Protein AF-A0A7V3LEE1-F1 (afdb_monomer_lite)

Sequence (220 aa):
MIRSTLVAMFIPTVPLMVAPIPSPTKQKTIRTGLIVPVLLRPTPVPLPLTNLRTAPSALFQEEALMKKAYTLIELLIVISIIALLSLVAFASLSRARLQARDTKRWGDLYQVRTAIETFKSDYGHYPPIEDSTPDGWPKLKAVLSGEDRTLNPRGIVYLRNLPYDPVNQNQFVYTYLYDSRIDKYEIHFYTEYPQPVEHILGPDYQTQRDFFFAQDVSVR

Foldseek 3Di:
DDDDDDDDDDDDDDDDDDDDDDDDDDDDDDDDDDDDDDDDDDDDDDDDDDDDDDDDDPDPPPVVVPPPDDDPVNVVVVVVVVVVVVVVVVVVVVQVVLVVLLVVVVVLVVLLQQLQVVVCVVVVFGQADQDPDQCQVVVSLCQQLLVDCVSNVVSDHSDNDRDARPVNDDQQGWGWDADPVVRWIWIWGWGPPPHTDIDIDIDPDPCVVVVVVVVVVVVD

Radius of gyration: 38.58 Å; chains: 1; bounding box: 116×46×85 Å

Secondary structure (DSSP, 8-state):
----------PPPPP---PPPPPP-------------------PPP----------------------PPPHHHHHHHHHHHHHHHHHHHHHHHHHHHHHHHHHHHHHHHHHHHHHHHHHHHHSS-------STTHHHHHHHHHTT--TTT-TT---S-SS----SS-STT---EEEEETTTTEEEEEEEE-SSS-EEEEE-TT--HHHHHHHHHHHTT-

Structure (mmCIF, N/CA/C/O backbone):
data_AF-A0A7V3LEE1-F1
#
_entry.id   AF-A0A7V3LEE1-F1
#
loop_
_atom_site.group_PDB
_atom_site.id
_atom_site.type_symbol
_atom_site.label_atom_id
_atom_site.label_alt_id
_atom_site.label_comp_id
_atom_site.label_asym_id
_atom_site.label_entity_id
_atom_site.label_seq_id
_atom_site.pdbx_PDB_ins_code
_atom_site.Cartn_x
_atom_site.Cartn_y
_atom_site.Cartn_z
_atom_site.occupancy
_atom_site.B_iso_or_equiv
_atom_site.auth_seq_id
_atom_site.auth_comp_id
_atom_site.auth_asym_id
_atom_site.auth_atom_id
_atom_site.pdbx_PDB_model_num
ATOM 1 N N . MET A 1 1 ? 25.112 -34.707 -46.292 1.00 46.53 1 MET A N 1
ATOM 2 C CA . MET A 1 1 ? 23.795 -34.553 -46.948 1.00 46.53 1 MET A CA 1
ATOM 3 C C . MET A 1 1 ? 22.731 -35.131 -46.029 1.00 46.53 1 MET A C 1
ATOM 5 O O . MET A 1 1 ? 22.585 -36.342 -45.985 1.00 46.53 1 MET A O 1
ATOM 9 N N . ILE A 1 2 ? 22.043 -34.294 -45.251 1.00 41.59 2 ILE A N 1
ATOM 10 C CA . ILE A 1 2 ? 20.919 -34.718 -44.402 1.00 41.59 2 ILE A CA 1
ATOM 11 C C . ILE A 1 2 ? 19.773 -33.749 -44.702 1.00 41.59 2 ILE A C 1
ATOM 13 O O . ILE A 1 2 ? 19.898 -32.550 -44.469 1.00 41.59 2 ILE A O 1
ATOM 17 N N . ARG A 1 3 ? 18.703 -34.263 -45.319 1.00 45.94 3 ARG A N 1
ATOM 18 C CA . ARG A 1 3 ? 17.452 -33.537 -45.570 1.00 45.94 3 ARG A CA 1
ATOM 19 C C . ARG A 1 3 ? 16.655 -33.506 -44.263 1.00 45.94 3 ARG A C 1
ATOM 21 O O . ARG A 1 3 ? 16.364 -34.570 -43.728 1.00 45.94 3 ARG A O 1
ATOM 28 N N . SER A 1 4 ? 16.315 -32.314 -43.773 1.00 49.62 4 SER A N 1
ATOM 29 C CA . SER A 1 4 ? 15.417 -32.125 -42.628 1.00 49.62 4 SER A CA 1
ATOM 30 C C . SER A 1 4 ? 14.047 -31.668 -43.125 1.00 49.62 4 SER A C 1
A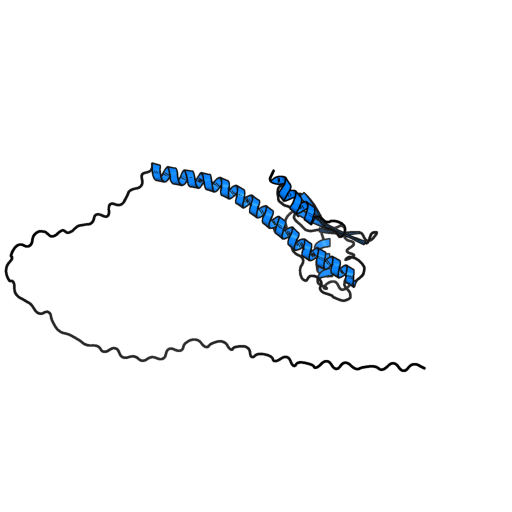TOM 32 O O . SER A 1 4 ? 13.926 -30.678 -43.846 1.00 49.62 4 SER A O 1
ATOM 34 N N . THR A 1 5 ? 13.041 -32.464 -42.789 1.00 51.53 5 THR A N 1
ATOM 35 C CA . THR A 1 5 ? 11.649 -32.374 -43.226 1.00 51.53 5 THR A CA 1
ATOM 36 C C . THR A 1 5 ? 10.899 -31.369 -42.350 1.00 51.53 5 THR A C 1
ATOM 38 O O . THR A 1 5 ? 10.747 -31.585 -41.152 1.00 51.53 5 THR A O 1
ATOM 41 N N . LEU A 1 6 ? 10.423 -30.272 -42.944 1.00 48.16 6 LEU A N 1
ATOM 42 C CA . LEU A 1 6 ? 9.592 -29.257 -42.290 1.00 48.16 6 LEU A CA 1
ATOM 43 C C . LEU A 1 6 ? 8.124 -29.715 -42.305 1.00 48.16 6 LEU A C 1
ATOM 45 O O . LEU A 1 6 ? 7.502 -29.782 -43.363 1.00 48.16 6 LEU A O 1
ATOM 49 N N . VAL A 1 7 ? 7.574 -30.045 -41.134 1.00 46.41 7 VAL A N 1
ATOM 50 C CA . VAL A 1 7 ? 6.142 -30.318 -40.941 1.00 46.41 7 VAL A CA 1
ATOM 51 C C . VAL A 1 7 ? 5.451 -28.994 -40.615 1.00 46.41 7 VAL A C 1
ATOM 53 O O . VAL A 1 7 ? 5.651 -28.427 -39.544 1.00 46.41 7 VAL A O 1
ATOM 56 N N . ALA A 1 8 ? 4.663 -28.479 -41.559 1.00 51.50 8 ALA A N 1
ATOM 57 C CA . ALA A 1 8 ? 3.840 -27.289 -41.371 1.00 51.50 8 ALA A CA 1
ATOM 58 C C . ALA A 1 8 ? 2.609 -27.637 -40.517 1.00 51.50 8 ALA A C 1
ATOM 60 O O . ALA A 1 8 ? 1.725 -28.375 -40.951 1.00 51.50 8 ALA A O 1
ATOM 61 N N . MET A 1 9 ? 2.564 -27.121 -39.288 1.00 48.62 9 MET A N 1
ATOM 62 C CA . MET A 1 9 ? 1.455 -27.310 -38.354 1.00 48.62 9 MET A CA 1
ATOM 63 C C . MET A 1 9 ? 0.379 -26.248 -38.623 1.00 48.62 9 MET A C 1
ATOM 65 O O . MET A 1 9 ? 0.542 -25.072 -38.311 1.00 48.62 9 MET A O 1
ATOM 69 N N . PHE A 1 10 ? -0.704 -26.676 -39.268 1.00 49.41 10 PHE A N 1
ATOM 70 C CA . PHE A 1 10 ? -1.878 -25.875 -39.611 1.00 49.41 10 PHE A CA 1
ATOM 71 C C . PHE A 1 10 ? -2.750 -25.701 -38.354 1.00 49.41 10 PHE A C 1
ATOM 73 O O . PHE A 1 10 ? -3.310 -26.676 -37.855 1.00 49.41 10 PHE A O 1
ATOM 80 N N . ILE A 1 11 ? -2.854 -24.483 -37.814 1.00 53.38 11 ILE A N 1
ATOM 81 C CA . ILE A 1 11 ? -3.748 -24.168 -36.686 1.00 53.38 11 ILE A CA 1
ATOM 82 C C . ILE A 1 11 ? -5.058 -23.610 -37.268 1.00 53.38 11 ILE A C 1
ATOM 84 O O . ILE A 1 11 ? -5.006 -22.602 -37.975 1.00 53.38 11 ILE A O 1
ATOM 88 N N . PRO A 1 12 ? -6.232 -24.219 -37.017 1.00 48.50 12 PRO A N 1
ATOM 89 C CA . PRO A 1 12 ? -7.493 -23.705 -37.539 1.00 48.50 12 PRO A CA 1
ATOM 90 C C . PRO A 1 12 ? -7.938 -22.445 -36.781 1.00 48.50 12 PRO A C 1
ATOM 92 O O . PRO A 1 12 ? -8.027 -22.428 -35.554 1.00 48.50 12 PRO A O 1
ATOM 95 N N . THR A 1 13 ? -8.246 -21.385 -37.528 1.00 61.56 13 THR A N 1
ATOM 96 C CA . THR A 1 13 ? -8.846 -20.142 -37.028 1.00 61.56 13 THR A CA 1
ATOM 97 C C . THR A 1 13 ? -10.318 -20.372 -36.684 1.00 61.56 13 THR A C 1
ATOM 99 O O . THR A 1 13 ? -11.123 -20.676 -37.563 1.00 61.56 13 THR A O 1
ATOM 102 N N . VAL A 1 14 ? -10.688 -20.206 -35.414 1.00 61.81 14 VAL A N 1
ATOM 103 C CA . VAL A 1 14 ? -12.093 -20.195 -34.979 1.00 61.81 14 VAL A CA 1
ATOM 104 C C . VAL A 1 14 ? -12.651 -18.775 -35.160 1.00 61.81 14 VAL A C 1
ATOM 106 O O . VAL A 1 14 ? -12.060 -17.835 -34.625 1.00 61.81 14 VAL A O 1
ATOM 109 N N . PRO A 1 15 ? -13.760 -18.567 -35.895 1.00 58.88 15 PRO A N 1
ATOM 110 C CA . PRO A 1 15 ? -14.362 -17.245 -36.028 1.00 58.88 15 PRO A CA 1
ATOM 111 C C . PRO A 1 15 ? -15.075 -16.832 -34.730 1.00 58.88 15 PRO A C 1
ATOM 113 O O . PRO A 1 15 ? -15.868 -17.586 -34.166 1.00 58.88 15 PRO A O 1
ATOM 116 N N . LEU A 1 16 ? -14.805 -15.608 -34.268 1.00 57.47 16 LEU A N 1
ATOM 117 C CA . LEU A 1 16 ? -15.491 -14.970 -33.141 1.00 57.47 16 LEU A CA 1
ATOM 118 C C . LEU A 1 16 ? -16.951 -14.664 -33.515 1.00 57.47 16 LEU A C 1
ATOM 120 O O . LEU A 1 16 ? -17.243 -13.716 -34.241 1.00 57.47 16 LEU A O 1
ATOM 124 N N . MET A 1 17 ? -17.872 -15.478 -33.000 1.00 58.81 17 MET A N 1
ATOM 125 C CA . MET A 1 17 ? -19.316 -15.249 -33.046 1.00 58.81 17 MET A CA 1
ATOM 126 C C . MET A 1 17 ? -19.669 -14.095 -32.090 1.00 58.81 17 MET A C 1
ATOM 128 O O . MET A 1 17 ? -19.652 -14.258 -30.871 1.00 58.81 17 MET A O 1
ATOM 132 N N . VAL A 1 18 ? -19.971 -12.915 -32.631 1.00 60.00 18 VAL A N 1
ATOM 133 C CA . VAL A 1 18 ? -20.468 -11.768 -31.856 1.00 60.00 18 VAL A CA 1
ATOM 134 C C . VAL A 1 18 ? -21.927 -12.032 -31.479 1.00 60.00 18 VAL A C 1
ATOM 136 O O . VAL A 1 18 ? -22.797 -12.094 -32.347 1.00 60.00 18 VAL A O 1
ATOM 139 N N . ALA A 1 19 ? -22.205 -12.207 -30.186 1.00 59.72 19 ALA A N 1
ATOM 140 C CA . ALA A 1 19 ? -23.573 -12.303 -29.686 1.00 59.72 19 ALA A CA 1
ATOM 141 C C . ALA A 1 19 ? -24.287 -10.936 -29.805 1.00 59.72 19 ALA A C 1
ATOM 143 O O . ALA A 1 19 ? -23.679 -9.905 -29.505 1.00 59.72 19 ALA A O 1
ATOM 144 N N . PRO A 1 20 ? -25.565 -10.890 -30.226 1.00 60.59 20 PRO A N 1
ATOM 145 C CA . PRO A 1 20 ? -26.303 -9.640 -30.353 1.00 60.59 20 PRO A CA 1
ATOM 146 C C . PRO A 1 20 ? -26.618 -9.025 -28.980 1.00 60.59 20 PRO A C 1
ATOM 148 O O . PRO A 1 20 ? -27.096 -9.692 -28.064 1.00 60.59 20 PRO A O 1
ATOM 151 N N . ILE A 1 21 ? -26.359 -7.722 -28.868 1.00 59.00 21 ILE A N 1
ATOM 152 C CA . ILE A 1 21 ? -26.652 -6.879 -27.703 1.00 59.00 21 ILE A CA 1
ATOM 153 C C . ILE A 1 21 ? -28.179 -6.826 -27.488 1.00 59.00 21 ILE A C 1
ATOM 155 O O . ILE A 1 21 ? -28.901 -6.494 -28.433 1.00 59.00 21 ILE A O 1
ATOM 159 N N . PRO A 1 22 ? -28.709 -7.106 -26.282 1.00 56.34 22 PRO A N 1
ATOM 160 C CA . PRO A 1 22 ? -30.136 -6.970 -26.019 1.00 56.34 22 PRO A CA 1
ATOM 161 C C . PRO A 1 22 ? -30.556 -5.491 -26.016 1.00 56.34 22 PRO A C 1
ATOM 163 O O . PRO A 1 22 ? -29.996 -4.658 -25.304 1.00 56.34 22 PRO A O 1
ATOM 166 N N . SER A 1 23 ? -31.563 -5.176 -26.831 1.00 57.66 23 SER A N 1
ATOM 167 C CA . SER A 1 23 ? -32.179 -3.852 -26.962 1.00 57.66 23 SER A CA 1
ATOM 168 C C . SER A 1 23 ? -32.891 -3.398 -25.678 1.00 57.66 23 SER A C 1
ATOM 170 O O . SER A 1 23 ? -33.453 -4.244 -24.977 1.00 57.66 23 SER A O 1
ATOM 172 N N . PRO A 1 24 ? -32.992 -2.084 -25.402 1.00 49.56 24 PRO A N 1
ATOM 173 C CA . PRO A 1 24 ? -33.718 -1.578 -24.242 1.00 49.56 24 PRO A CA 1
ATOM 174 C C . PRO A 1 24 ? -35.224 -1.881 -24.323 1.00 49.56 24 PRO A C 1
ATOM 176 O O . PRO A 1 24 ? -35.923 -1.484 -25.258 1.00 49.56 24 PRO A O 1
ATOM 179 N N . THR A 1 25 ? -35.719 -2.571 -23.296 1.00 46.91 25 THR A N 1
ATOM 180 C CA . THR A 1 25 ? -37.125 -2.893 -23.036 1.00 46.91 25 THR A CA 1
ATOM 181 C C . THR A 1 25 ? -37.977 -1.621 -22.994 1.00 46.91 25 THR A C 1
ATOM 183 O O . THR A 1 25 ? -37.825 -0.784 -22.103 1.00 46.91 25 THR A O 1
ATOM 186 N N . LYS A 1 26 ? -38.898 -1.467 -23.955 1.00 42.91 26 LYS A N 1
ATOM 187 C CA . LYS A 1 26 ? -39.871 -0.365 -23.969 1.00 42.91 26 LYS A CA 1
ATOM 188 C C . LYS A 1 26 ? -40.820 -0.476 -22.775 1.00 42.91 26 LYS A C 1
ATOM 190 O O . LYS A 1 26 ? -41.428 -1.517 -22.538 1.00 42.91 26 LYS A O 1
ATOM 195 N N . GLN A 1 27 ? -40.952 0.629 -22.047 1.00 40.44 27 GLN A N 1
ATOM 196 C CA . GLN A 1 27 ? -41.874 0.772 -20.931 1.00 40.44 27 GLN A CA 1
ATOM 197 C C . GLN A 1 27 ? -43.346 0.670 -21.370 1.00 40.44 27 GLN A C 1
ATOM 199 O O . GLN A 1 27 ? -43.754 1.046 -22.469 1.00 40.44 27 GLN A O 1
ATOM 204 N N . LYS A 1 28 ? -44.114 0.126 -20.429 1.00 46.41 28 LYS A N 1
ATOM 205 C CA . LYS A 1 28 ? -45.538 -0.212 -20.389 1.00 46.41 28 LYS A CA 1
ATOM 206 C C . LYS A 1 28 ? -46.462 0.877 -20.956 1.00 46.41 28 LYS A C 1
ATOM 208 O O . LYS A 1 28 ? -46.653 1.917 -20.338 1.00 46.41 28 LYS A O 1
ATOM 213 N N . THR A 1 29 ? -47.121 0.586 -22.080 1.00 41.66 29 THR A N 1
ATOM 214 C CA . THR A 1 29 ? -48.316 1.323 -22.525 1.00 41.66 29 THR A CA 1
ATOM 215 C C . THR A 1 29 ? -49.557 0.588 -22.028 1.00 41.66 29 THR A C 1
ATOM 217 O O . THR A 1 29 ? -49.823 -0.548 -22.415 1.00 41.66 29 THR A O 1
ATOM 220 N N . ILE A 1 30 ? -50.285 1.234 -21.121 1.00 45.22 30 ILE A N 1
ATOM 221 C CA . ILE A 1 30 ? -51.531 0.760 -20.518 1.00 45.22 30 ILE A CA 1
ATOM 222 C C . ILE A 1 30 ? -52.620 0.749 -21.597 1.00 45.22 30 ILE A C 1
ATOM 224 O O . ILE A 1 30 ? -52.899 1.783 -22.201 1.00 45.22 30 ILE A O 1
ATOM 228 N N . ARG A 1 31 ? -53.245 -0.410 -21.835 1.00 47.38 31 ARG A N 1
ATOM 229 C CA . ARG A 1 31 ? -54.500 -0.504 -22.588 1.00 47.38 31 ARG A CA 1
ATOM 230 C C . ARG A 1 31 ? -55.655 -0.756 -21.626 1.00 47.38 31 ARG A C 1
ATOM 232 O O . ARG A 1 31 ? -55.736 -1.786 -20.968 1.00 47.38 31 ARG A O 1
ATOM 239 N N . THR A 1 32 ? -56.495 0.264 -21.564 1.00 43.28 32 THR A N 1
ATOM 240 C CA . THR A 1 32 ? -57.820 0.381 -20.966 1.00 43.28 32 THR A CA 1
ATOM 241 C C . THR A 1 32 ? -58.744 -0.787 -21.307 1.00 43.28 32 THR A C 1
ATOM 243 O O . THR A 1 32 ? -58.806 -1.202 -22.462 1.00 43.28 32 THR A O 1
ATOM 246 N N . GLY A 1 33 ? -59.539 -1.217 -20.322 1.00 48.22 33 GLY A N 1
ATOM 247 C CA . GLY A 1 33 ? -60.797 -1.923 -20.557 1.00 48.22 33 GLY A CA 1
ATOM 248 C C . GLY A 1 33 ? -61.087 -3.035 -19.555 1.00 48.22 33 GLY A C 1
ATOM 249 O O . GLY A 1 33 ? -60.811 -4.191 -19.850 1.00 48.22 33 GLY A O 1
ATOM 250 N N . LEU A 1 34 ? -61.718 -2.716 -18.417 1.00 47.62 34 LEU A N 1
ATOM 251 C CA . LEU A 1 34 ? -62.676 -3.655 -17.831 1.00 47.62 34 LEU A CA 1
ATOM 252 C C . LEU A 1 34 ? -63.764 -2.940 -17.021 1.00 47.62 34 LEU A C 1
ATOM 254 O O . LEU A 1 34 ? -63.517 -2.016 -16.253 1.00 47.62 34 LEU A O 1
ATOM 258 N N . ILE A 1 35 ? -64.974 -3.398 -17.299 1.00 47.62 35 ILE A N 1
ATOM 259 C CA . ILE A 1 35 ? -66.300 -2.919 -16.932 1.00 47.62 35 ILE A CA 1
ATOM 260 C C . ILE A 1 35 ? -66.541 -3.049 -15.420 1.00 47.62 35 ILE A C 1
ATOM 262 O O . ILE A 1 35 ? -66.331 -4.117 -14.852 1.00 47.62 35 ILE A O 1
ATOM 266 N N . VAL A 1 36 ? -67.045 -1.987 -14.786 1.00 42.94 36 VAL A N 1
ATOM 267 C CA . VAL A 1 36 ? -67.628 -2.035 -13.435 1.00 42.94 36 VAL A CA 1
ATOM 268 C C . VAL A 1 36 ? -69.147 -2.128 -13.584 1.00 42.94 36 VAL A C 1
ATOM 270 O O . VAL A 1 36 ? -69.736 -1.199 -14.143 1.00 42.94 36 VAL A O 1
ATOM 273 N N . PRO A 1 37 ? -69.824 -3.184 -13.099 1.00 50.91 37 PRO A N 1
ATOM 274 C CA . PRO A 1 37 ? -71.269 -3.147 -12.984 1.00 50.91 37 PRO A CA 1
ATOM 275 C C . PRO A 1 37 ? -71.659 -2.397 -11.706 1.00 50.91 37 PRO A C 1
ATOM 277 O O . PRO A 1 37 ? -71.457 -2.852 -10.582 1.00 50.91 37 PRO A O 1
ATOM 280 N N . VAL A 1 38 ? -72.232 -1.217 -11.918 1.00 65.19 38 VAL A N 1
ATOM 281 C CA . VAL A 1 38 ? -73.067 -0.492 -10.962 1.00 65.19 38 VAL A CA 1
ATOM 282 C C . VAL A 1 38 ? -74.334 -1.314 -10.704 1.00 65.19 38 VAL A C 1
ATOM 284 O O . VAL A 1 38 ? -75.063 -1.615 -11.646 1.00 65.19 38 VAL A O 1
ATOM 287 N N . LEU A 1 39 ? -74.640 -1.617 -9.439 1.00 47.22 39 LEU A N 1
ATOM 288 C CA . LEU A 1 39 ? -75.994 -1.982 -9.010 1.00 47.22 39 LEU A CA 1
ATOM 289 C C . LEU A 1 39 ? -76.409 -1.129 -7.807 1.00 47.22 39 LEU A C 1
ATOM 291 O O . LEU A 1 39 ? -75.769 -1.122 -6.757 1.00 47.22 39 LEU A O 1
ATOM 295 N N . LEU A 1 40 ? -77.484 -0.370 -8.014 1.00 49.69 40 LEU A N 1
ATOM 296 C CA . LEU A 1 40 ? -78.136 0.530 -7.069 1.00 49.69 40 LEU A CA 1
ATOM 297 C C . LEU A 1 40 ? -79.291 -0.186 -6.337 1.00 49.69 40 LEU A C 1
ATOM 299 O O . LEU A 1 40 ? -80.189 -0.668 -7.019 1.00 49.69 40 LEU A O 1
ATOM 303 N N . ARG A 1 41 ? -79.318 -0.029 -4.993 1.00 45.28 41 ARG A N 1
ATOM 304 C CA . ARG A 1 41 ? -80.486 0.130 -4.063 1.00 45.28 41 ARG A CA 1
ATOM 305 C C . ARG A 1 41 ? -81.442 -1.093 -3.916 1.00 45.28 41 ARG A C 1
ATOM 307 O O . ARG A 1 41 ? -81.442 -1.905 -4.828 1.00 45.28 41 ARG A O 1
ATOM 314 N N . PRO A 1 42 ? -82.269 -1.274 -2.840 1.00 48.12 42 PRO A N 1
ATOM 315 C CA . PRO A 1 42 ? -82.823 -0.289 -1.885 1.00 48.12 42 PRO A CA 1
ATOM 316 C C . PRO A 1 42 ? -82.934 -0.686 -0.371 1.00 48.12 42 PRO A C 1
ATOM 318 O O . PRO A 1 42 ? -82.770 -1.833 0.016 1.00 48.12 42 PRO A O 1
ATOM 321 N N . THR A 1 43 ? -83.229 0.349 0.439 1.00 57.47 43 THR A N 1
ATOM 322 C CA . THR A 1 43 ? -83.903 0.506 1.766 1.00 57.47 43 THR A CA 1
ATOM 323 C C . THR A 1 43 ? -83.781 -0.488 2.946 1.00 57.47 43 THR A C 1
ATOM 325 O O . THR A 1 43 ? -83.841 -1.699 2.765 1.00 57.47 43 THR A O 1
ATOM 328 N N . PRO A 1 44 ? -83.769 0.038 4.195 1.00 59.06 44 PRO A N 1
ATOM 329 C CA . PRO A 1 44 ? -83.778 -0.759 5.421 1.00 59.06 44 PRO A CA 1
ATOM 330 C C . PRO A 1 44 ? -85.155 -1.388 5.689 1.00 59.06 44 PRO A C 1
ATOM 332 O O . PRO A 1 44 ? -86.181 -0.714 5.605 1.00 59.06 44 PRO A O 1
ATOM 335 N N . VAL A 1 45 ? -85.171 -2.668 6.065 1.00 71.31 45 VAL A N 1
ATOM 336 C CA . VAL A 1 45 ? -86.360 -3.351 6.600 1.00 71.31 45 VAL A CA 1
ATOM 337 C C . VAL A 1 45 ? -86.441 -3.087 8.110 1.00 71.31 45 VAL A C 1
ATOM 339 O O . VAL A 1 45 ? -85.462 -3.361 8.807 1.00 71.31 45 VAL A O 1
ATOM 342 N N . PRO A 1 46 ? -87.569 -2.591 8.653 1.00 70.62 46 PRO A N 1
ATOM 343 C CA . PRO A 1 46 ? -87.789 -2.536 10.091 1.00 70.62 46 PRO A CA 1
ATOM 344 C C . PRO A 1 46 ? -88.392 -3.863 10.571 1.00 70.62 46 PRO A C 1
ATOM 346 O O . PRO A 1 46 ? -89.368 -4.350 10.001 1.00 70.62 46 PRO A O 1
ATOM 349 N N . LEU A 1 47 ? -87.832 -4.445 11.632 1.00 67.38 47 LEU A N 1
ATOM 350 C CA . LEU A 1 47 ? -88.412 -5.602 12.320 1.00 67.38 47 LEU A CA 1
ATOM 351 C C . LEU A 1 47 ? -88.659 -5.288 13.808 1.00 67.38 47 LEU A C 1
ATOM 353 O O . LEU A 1 47 ? -88.001 -4.407 14.364 1.00 67.38 47 LEU A O 1
ATOM 357 N N . PRO A 1 48 ? -89.674 -5.933 14.415 1.00 58.84 48 PRO A N 1
ATOM 358 C CA . PRO A 1 48 ? -90.481 -5.377 15.497 1.00 58.84 48 PRO A CA 1
ATOM 359 C C . PRO A 1 48 ? -89.815 -5.444 16.875 1.00 58.84 48 PRO A C 1
ATOM 361 O O . PRO A 1 48 ? -88.980 -6.299 17.161 1.00 58.84 48 PRO A O 1
ATOM 364 N N . LEU A 1 49 ? -90.262 -4.548 17.758 1.00 56.94 49 LEU A N 1
ATOM 365 C CA . LEU A 1 49 ? -89.949 -4.554 19.184 1.00 56.94 49 LEU A CA 1
ATOM 366 C C . LEU A 1 49 ? -90.649 -5.737 19.869 1.00 56.94 49 LEU A C 1
ATOM 368 O O . LEU A 1 49 ? -91.807 -5.637 20.270 1.00 56.94 49 LEU A O 1
ATOM 372 N N . THR A 1 50 ? -89.936 -6.848 20.042 1.00 55.06 50 THR A N 1
ATOM 373 C CA . THR A 1 50 ? -90.333 -7.924 20.962 1.00 55.06 50 THR A CA 1
ATOM 374 C C . THR A 1 50 ? -89.441 -7.912 22.198 1.00 55.06 50 THR A C 1
ATOM 376 O O . THR A 1 50 ? -88.325 -8.415 22.198 1.00 55.06 50 THR A O 1
ATOM 379 N N . ASN A 1 51 ? -89.970 -7.257 23.230 1.00 52.34 51 ASN A N 1
ATOM 380 C CA . ASN A 1 51 ? -89.754 -7.414 24.668 1.00 52.34 51 ASN A CA 1
ATOM 381 C C . ASN A 1 51 ? -88.515 -8.190 25.158 1.00 52.34 51 ASN A C 1
ATOM 383 O O . ASN A 1 51 ? -88.474 -9.418 25.182 1.00 52.34 51 ASN A O 1
ATOM 387 N N . LEU A 1 52 ? -87.583 -7.394 25.691 1.00 58.03 52 LEU A N 1
ATOM 388 C CA . LEU A 1 52 ? -86.836 -7.577 26.941 1.00 58.03 52 LEU A CA 1
ATOM 389 C C . LEU A 1 52 ? -87.100 -8.891 27.697 1.00 58.03 52 LEU A C 1
ATOM 391 O O . LEU A 1 52 ? -88.061 -9.018 28.456 1.00 58.03 52 LEU A O 1
ATOM 395 N N . ARG A 1 53 ? -86.138 -9.809 27.609 1.00 47.31 53 ARG A N 1
ATOM 396 C CA . ARG A 1 53 ? -85.898 -10.817 28.641 1.00 47.31 53 ARG A CA 1
ATOM 397 C C . ARG A 1 53 ? -84.394 -10.919 28.875 1.00 47.31 53 ARG A C 1
ATOM 399 O O . ARG A 1 53 ? -83.701 -11.635 28.169 1.00 47.31 53 ARG A O 1
ATOM 406 N N . THR A 1 54 ? -83.922 -10.093 29.810 1.00 60.81 54 THR A N 1
ATOM 407 C CA . THR A 1 54 ? -82.681 -10.224 30.599 1.00 60.81 54 THR A CA 1
ATOM 408 C C . THR A 1 54 ? -81.662 -11.249 30.084 1.00 60.81 54 THR A C 1
ATOM 410 O O . THR A 1 54 ? -81.734 -12.426 30.439 1.00 60.81 54 THR A O 1
ATOM 413 N N . ALA A 1 55 ? -80.671 -10.784 29.322 1.00 52.12 55 ALA A N 1
ATOM 414 C CA . ALA A 1 55 ? -79.386 -11.466 29.215 1.00 52.12 55 ALA A CA 1
ATOM 415 C C . ALA A 1 55 ? -78.391 -10.725 30.125 1.00 52.12 55 ALA A C 1
ATOM 417 O O . ALA A 1 55 ? -78.378 -9.490 30.117 1.00 52.12 55 ALA A O 1
ATOM 418 N N . PRO A 1 56 ? -77.622 -11.445 30.957 1.00 56.03 56 PRO A N 1
ATOM 419 C CA . PRO A 1 56 ? -76.710 -10.836 31.906 1.00 56.03 56 PRO A CA 1
ATOM 420 C C . PRO A 1 56 ? -75.665 -10.021 31.153 1.00 56.03 56 PRO A C 1
ATOM 422 O O . PRO A 1 56 ? -75.227 -10.404 30.071 1.00 56.03 56 PRO A O 1
ATOM 425 N N . SER A 1 57 ? -75.300 -8.901 31.764 1.00 57.41 57 SER A N 1
ATOM 426 C CA . SER A 1 57 ? -74.097 -8.101 31.556 1.00 57.41 57 SER A CA 1
ATOM 427 C C . SER A 1 57 ? -72.886 -8.944 31.136 1.00 57.41 57 SER A C 1
ATOM 429 O O . SER A 1 57 ? -72.050 -9.314 31.960 1.00 57.41 57 SER A O 1
ATOM 431 N N . ALA A 1 58 ? -72.788 -9.258 29.848 1.00 51.34 58 ALA A N 1
ATOM 432 C CA . ALA A 1 58 ? -71.638 -9.916 29.265 1.00 51.34 58 ALA A CA 1
ATOM 433 C C . ALA A 1 58 ? -70.647 -8.827 28.858 1.00 51.34 58 ALA A C 1
ATOM 435 O O . ALA A 1 58 ? -70.625 -8.358 27.726 1.00 51.34 58 ALA A O 1
ATOM 436 N N . LEU A 1 59 ? -69.903 -8.390 29.872 1.00 50.56 59 LEU A N 1
ATOM 437 C CA . LEU A 1 59 ? -68.456 -8.269 29.802 1.00 50.56 59 LEU A CA 1
ATOM 438 C C . LEU A 1 59 ? -67.942 -7.549 28.546 1.00 50.56 59 LEU A C 1
ATOM 440 O O . LEU A 1 59 ? -67.348 -8.159 27.660 1.00 50.56 59 LEU A O 1
ATOM 444 N N . PHE A 1 60 ? -68.028 -6.215 28.544 1.00 56.84 60 PHE A N 1
ATOM 445 C CA . PHE A 1 60 ? -66.875 -5.449 28.076 1.00 56.84 60 PHE A CA 1
ATOM 446 C C . PHE A 1 60 ? -65.712 -5.806 29.014 1.00 56.84 60 PHE A C 1
ATOM 448 O O . PHE A 1 60 ? -65.418 -5.096 29.973 1.00 56.84 60 PHE A O 1
ATOM 455 N N . GLN A 1 61 ? -65.088 -6.962 28.777 1.00 60.22 61 GLN A N 1
ATOM 456 C CA . GLN A 1 61 ? -63.689 -7.147 29.105 1.00 60.22 61 GLN A CA 1
ATOM 457 C C . GLN A 1 61 ? -62.962 -6.135 28.224 1.00 60.22 61 GLN A C 1
ATOM 459 O O . GLN A 1 61 ? -62.522 -6.434 27.117 1.00 60.22 61 GLN A O 1
ATOM 464 N N . GLU A 1 62 ? -62.843 -4.904 28.724 1.00 60.59 62 GLU A N 1
ATOM 465 C CA . GLU A 1 62 ? -61.557 -4.250 28.590 1.00 60.59 62 GLU A CA 1
ATOM 466 C C . GLU A 1 62 ? -60.561 -5.219 29.226 1.00 60.59 62 GLU A C 1
ATOM 468 O O . GLU A 1 62 ? -60.348 -5.230 30.437 1.00 60.59 62 GLU A O 1
ATOM 473 N N . GLU A 1 63 ? -60.012 -6.112 28.401 1.00 64.62 63 GLU A N 1
ATOM 474 C CA . GLU A 1 63 ? -58.718 -6.721 28.641 1.00 64.62 63 GLU A CA 1
ATOM 475 C C . GLU A 1 63 ? -57.761 -5.531 28.720 1.00 64.62 63 GLU A C 1
ATOM 477 O O . GLU A 1 63 ? -57.165 -5.112 27.725 1.00 64.62 63 GLU A O 1
ATOM 482 N N . ALA A 1 64 ? -57.711 -4.894 29.892 1.00 63.22 64 ALA A N 1
ATOM 483 C CA . ALA A 1 64 ? -56.728 -3.896 30.227 1.00 63.22 64 ALA A CA 1
ATOM 484 C C . ALA A 1 64 ? -55.404 -4.640 30.137 1.00 63.22 64 ALA A C 1
ATOM 486 O O . ALA A 1 64 ? -54.986 -5.317 31.074 1.00 63.22 64 ALA A O 1
ATOM 487 N N . LEU A 1 65 ? -54.810 -4.601 28.944 1.00 67.12 65 LEU A N 1
ATOM 488 C CA . LEU A 1 65 ? -53.503 -5.142 28.639 1.00 67.12 65 LEU A CA 1
ATOM 489 C C . LEU A 1 65 ? -52.577 -4.532 29.681 1.00 67.12 65 LEU A C 1
ATOM 491 O O . LEU A 1 65 ? -52.227 -3.355 29.583 1.00 67.12 65 LEU A O 1
ATOM 495 N N . MET A 1 66 ? -52.273 -5.309 30.722 1.00 66.19 66 MET A N 1
ATOM 496 C CA . MET A 1 66 ? -51.432 -4.908 31.838 1.00 66.19 66 MET A CA 1
ATOM 497 C C . MET A 1 66 ? -50.072 -4.563 31.244 1.00 66.19 66 MET A C 1
ATOM 499 O O . MET A 1 66 ? -49.233 -5.434 31.010 1.00 66.19 66 MET A O 1
ATOM 503 N N . LYS A 1 67 ? -49.877 -3.286 30.903 1.00 69.50 67 LYS A N 1
ATOM 504 C CA . LYS A 1 67 ? -48.623 -2.792 30.354 1.00 69.50 67 LYS A CA 1
ATOM 505 C C . LYS A 1 67 ? -47.599 -2.936 31.463 1.00 69.50 67 LYS A C 1
ATOM 507 O O . LYS A 1 67 ? -47.621 -2.197 32.442 1.00 69.50 67 LYS A O 1
ATOM 512 N N . LYS A 1 68 ? -46.731 -3.933 31.312 1.00 76.06 68 LYS A N 1
ATOM 513 C CA . LYS A 1 68 ? -45.608 -4.191 32.205 1.00 76.06 68 LYS A CA 1
ATOM 514 C C . LYS A 1 68 ? -44.713 -2.948 32.185 1.00 76.06 68 LYS A C 1
ATOM 516 O O . LYS A 1 68 ? -44.020 -2.693 31.204 1.00 76.06 68 LYS A O 1
ATOM 521 N N . ALA A 1 69 ? -44.813 -2.123 33.222 1.00 73.50 69 ALA A N 1
ATOM 522 C CA . ALA A 1 69 ? -43.967 -0.952 33.384 1.00 73.50 69 ALA A CA 1
ATOM 523 C C . ALA A 1 69 ? -42.610 -1.419 33.925 1.00 73.50 69 ALA A C 1
ATOM 525 O O . ALA A 1 69 ? -42.547 -2.018 34.998 1.00 73.50 69 ALA A O 1
ATOM 526 N N . TYR A 1 70 ? -41.544 -1.186 33.159 1.00 79.75 70 TYR A N 1
ATOM 527 C CA . TYR A 1 70 ? -40.175 -1.440 33.605 1.00 79.75 70 TYR A CA 1
ATOM 528 C C . TYR A 1 70 ? -39.820 -0.493 34.748 1.00 79.75 70 TYR A C 1
ATOM 530 O O . TYR A 1 70 ? -40.173 0.689 34.725 1.00 79.75 70 TYR A O 1
ATOM 538 N N . THR A 1 71 ? -39.112 -1.004 35.751 1.00 91.94 71 THR A N 1
ATOM 539 C CA . THR A 1 71 ? -38.636 -0.153 36.846 1.00 91.94 71 THR A CA 1
ATOM 540 C C . THR A 1 71 ? -37.442 0.691 36.384 1.00 91.94 71 THR A C 1
ATOM 542 O O . THR A 1 71 ? -36.673 0.280 35.514 1.00 91.94 71 THR A O 1
ATOM 545 N N . LEU A 1 72 ? -37.250 1.880 36.971 1.00 90.38 72 LEU A N 1
ATOM 546 C CA . LEU A 1 72 ? -36.112 2.754 36.634 1.00 90.38 72 LEU A CA 1
ATOM 547 C C . LEU A 1 72 ? -34.761 2.053 36.838 1.00 90.38 72 LEU A C 1
ATOM 549 O O . LEU A 1 72 ? -33.837 2.248 36.051 1.00 90.38 72 LEU A O 1
ATOM 553 N N . ILE A 1 73 ? -34.661 1.209 37.868 1.00 94.00 73 ILE A N 1
ATOM 554 C CA . ILE A 1 73 ? -33.446 0.443 38.156 1.00 94.00 73 ILE A CA 1
ATOM 555 C C . ILE A 1 73 ? -33.176 -0.636 37.101 1.00 94.00 73 ILE A C 1
ATOM 557 O O . ILE A 1 73 ? -32.026 -0.896 36.761 1.00 94.00 73 ILE A O 1
ATOM 561 N N . GLU A 1 74 ? -34.222 -1.223 36.530 1.00 91.69 74 GLU A N 1
ATOM 562 C CA . GLU A 1 74 ? -34.111 -2.262 35.507 1.00 91.69 74 GLU A CA 1
ATOM 563 C C . GLU A 1 74 ? -33.577 -1.678 34.197 1.00 91.69 74 GLU A C 1
ATOM 565 O O . GLU A 1 74 ? -32.659 -2.236 33.599 1.00 91.69 74 GLU A O 1
ATOM 570 N N . LEU A 1 75 ? -34.041 -0.484 33.813 1.00 91.69 75 LEU A N 1
ATOM 571 C CA . LEU A 1 75 ? -33.466 0.245 32.683 1.00 91.69 75 LEU A CA 1
ATOM 572 C C . LEU A 1 75 ? -32.017 0.685 32.958 1.00 91.69 75 LEU A C 1
ATOM 574 O O . LEU A 1 75 ? -31.173 0.608 32.065 1.00 91.69 75 LEU A O 1
ATOM 578 N N . LEU A 1 76 ? -31.712 1.105 34.192 1.00 94.12 76 LEU A N 1
ATOM 579 C CA . LEU A 1 76 ? -30.376 1.557 34.593 1.00 94.12 76 LEU A CA 1
ATOM 580 C C . LEU A 1 76 ? -29.325 0.438 34.502 1.00 94.12 76 LEU A C 1
ATOM 582 O O . LEU A 1 76 ? -28.208 0.673 34.042 1.00 94.12 76 LEU A O 1
ATOM 586 N N . ILE A 1 77 ? -29.679 -0.782 34.911 1.00 95.62 77 ILE A N 1
ATOM 587 C CA . ILE A 1 77 ? -28.779 -1.942 34.833 1.00 95.62 77 ILE A CA 1
ATOM 588 C C . ILE A 1 77 ? -28.526 -2.339 33.373 1.00 95.62 77 ILE A C 1
ATOM 590 O O . ILE A 1 77 ? -27.407 -2.688 33.004 1.00 95.62 77 ILE A O 1
ATOM 594 N N . VAL A 1 78 ? -29.535 -2.252 32.507 1.00 96.12 78 VAL A N 1
ATOM 595 C CA . VAL A 1 78 ? -29.377 -2.618 31.092 1.00 96.12 78 VAL A CA 1
ATOM 596 C C . VAL A 1 78 ? -28.396 -1.682 30.389 1.00 96.12 78 VAL A C 1
ATOM 598 O O . VAL A 1 78 ? -27.468 -2.147 29.724 1.00 96.12 78 VAL A O 1
ATOM 601 N N . ILE A 1 79 ? -28.550 -0.368 30.563 1.00 96.31 79 ILE A N 1
ATOM 602 C CA . ILE A 1 79 ? -27.637 0.591 29.931 1.00 96.31 79 ILE A CA 1
ATOM 603 C C . ILE A 1 79 ? -26.220 0.504 30.509 1.00 96.31 79 ILE A C 1
ATOM 605 O O . ILE A 1 79 ? -25.262 0.703 29.764 1.00 96.31 79 ILE A O 1
ATOM 609 N N . SER A 1 80 ? -26.064 0.158 31.794 1.00 96.94 80 SER A N 1
ATOM 610 C CA . SER A 1 80 ? -24.740 0.007 32.406 1.00 96.94 80 SER A CA 1
ATOM 611 C C . SER A 1 80 ? -23.991 -1.209 31.853 1.00 96.94 80 SER A C 1
ATOM 613 O O . SER A 1 80 ? -22.808 -1.101 31.526 1.00 96.94 80 SER A O 1
ATOM 615 N N . ILE A 1 81 ? -24.682 -2.334 31.643 1.00 96.81 81 ILE A N 1
ATOM 616 C CA . ILE A 1 81 ? -24.097 -3.533 31.028 1.00 96.81 81 ILE A CA 1
ATOM 617 C C . ILE A 1 81 ? -23.743 -3.272 29.559 1.00 96.81 81 ILE A C 1
ATOM 619 O O . ILE A 1 81 ? -22.638 -3.607 29.129 1.00 96.81 81 ILE A O 1
ATOM 623 N N . ILE A 1 82 ? -24.636 -2.638 28.788 1.00 97.38 82 ILE A N 1
ATOM 624 C CA . ILE A 1 82 ? -24.363 -2.300 27.381 1.00 97.38 82 ILE A CA 1
ATOM 625 C C . ILE A 1 82 ? -23.154 -1.367 27.281 1.00 97.38 82 ILE A C 1
ATOM 627 O O . ILE A 1 82 ? -22.288 -1.596 26.436 1.00 97.38 82 ILE A O 1
ATOM 631 N N . ALA A 1 83 ? -23.053 -0.353 28.144 1.00 97.19 83 ALA A N 1
ATOM 632 C CA . ALA A 1 83 ? -21.917 0.565 28.159 1.00 97.19 83 ALA A CA 1
ATOM 633 C C . ALA A 1 83 ? -20.592 -0.164 28.441 1.00 97.19 83 ALA A C 1
ATOM 635 O O . ALA A 1 83 ? -19.608 0.056 27.732 1.00 97.19 83 ALA A O 1
ATOM 636 N N . LEU A 1 84 ? -20.581 -1.077 29.418 1.00 96.00 84 LEU A N 1
ATOM 637 C CA . LEU A 1 84 ? -19.400 -1.871 29.759 1.00 96.00 84 LEU A CA 1
ATOM 638 C C . LEU A 1 84 ? -18.951 -2.763 28.592 1.00 96.00 84 LEU A C 1
ATOM 640 O O . LEU A 1 84 ? -17.780 -2.742 28.211 1.00 96.00 84 LEU A O 1
ATOM 644 N N . LEU A 1 85 ? -19.879 -3.517 27.995 1.00 97.44 85 LEU A N 1
ATOM 645 C CA . LEU A 1 85 ? -19.578 -4.400 26.863 1.00 97.44 85 LEU A CA 1
ATOM 646 C C . LEU A 1 85 ? -19.129 -3.609 25.627 1.00 97.44 85 LEU A C 1
ATOM 648 O O . LEU A 1 85 ? -18.197 -4.018 24.930 1.00 97.44 85 LEU A O 1
ATOM 652 N N . SER A 1 86 ? -19.750 -2.453 25.382 1.00 96.31 86 SER A N 1
ATOM 653 C CA . SER A 1 86 ? -19.413 -1.586 24.249 1.00 96.31 86 SER A CA 1
ATOM 654 C C . SER A 1 86 ? -17.981 -1.063 24.334 1.00 96.31 86 SER A C 1
ATOM 656 O O . SER A 1 86 ? -17.313 -0.964 23.306 1.00 96.31 86 SER A O 1
ATOM 658 N N . LEU A 1 87 ? -17.474 -0.780 25.539 1.00 95.94 87 LEU A N 1
ATOM 659 C CA . LEU A 1 87 ? -16.115 -0.272 25.729 1.00 95.94 87 LEU A CA 1
ATOM 660 C C . LEU A 1 87 ? -15.053 -1.297 25.296 1.00 95.94 87 LEU A C 1
ATOM 662 O O . LEU A 1 87 ? -14.127 -0.965 24.553 1.00 95.94 87 LEU A O 1
ATOM 666 N N . VAL A 1 88 ? -15.218 -2.559 25.704 1.00 94.75 88 VAL A N 1
ATOM 667 C CA . VAL A 1 88 ? -14.297 -3.649 25.338 1.00 94.75 88 VAL A CA 1
ATOM 668 C C . VAL A 1 88 ? -14.386 -3.958 23.841 1.00 94.75 88 VAL A C 1
ATOM 670 O O . VAL A 1 88 ? -13.360 -4.076 23.165 1.00 94.75 88 VAL A O 1
ATOM 673 N N . ALA A 1 89 ? -15.605 -4.025 23.297 1.00 94.19 89 ALA A N 1
ATOM 674 C CA . ALA A 1 89 ? -15.829 -4.266 21.874 1.00 94.19 89 ALA A CA 1
ATOM 675 C C . ALA A 1 89 ? -15.202 -3.170 20.994 1.00 94.19 89 ALA A C 1
ATOM 677 O O . ALA A 1 89 ? -14.565 -3.471 19.982 1.00 94.19 89 ALA A O 1
ATOM 678 N N . PHE A 1 90 ? -15.319 -1.901 21.394 1.00 93.94 90 PHE A N 1
ATOM 679 C CA . PHE A 1 90 ? -14.762 -0.775 20.647 1.00 93.94 90 PHE A CA 1
ATOM 680 C C . PHE A 1 90 ? -13.226 -0.802 20.591 1.00 93.94 90 PHE A C 1
ATOM 682 O O . PHE A 1 90 ? -12.638 -0.576 19.526 1.00 93.94 90 PHE A O 1
ATOM 689 N N . ALA A 1 91 ? -12.567 -1.126 21.708 1.00 88.94 91 ALA A N 1
ATOM 690 C CA . ALA A 1 91 ? -11.112 -1.259 21.756 1.00 88.94 91 ALA A CA 1
ATOM 691 C C . ALA A 1 91 ? -10.609 -2.401 20.853 1.00 88.94 91 ALA A C 1
ATOM 693 O O . ALA A 1 91 ? -9.616 -2.230 20.142 1.00 88.94 91 ALA A O 1
ATOM 694 N N . SER A 1 92 ? -11.310 -3.539 20.837 1.00 89.88 92 SER A N 1
ATOM 695 C CA . SER A 1 92 ? -10.985 -4.676 19.965 1.00 89.88 92 SER A CA 1
ATOM 696 C C . SER A 1 92 ? -11.161 -4.328 18.482 1.00 89.88 92 SER A C 1
ATOM 698 O O . SER A 1 92 ? -10.239 -4.518 17.686 1.00 89.88 92 SER A O 1
ATOM 700 N N . LEU A 1 93 ? -12.296 -3.722 18.114 1.00 92.38 93 LEU A N 1
ATOM 701 C CA . LEU A 1 93 ? -12.587 -3.333 16.733 1.00 92.38 93 LEU A CA 1
ATOM 702 C C . LEU A 1 93 ? -11.573 -2.323 16.186 1.00 92.38 93 LEU A C 1
ATOM 704 O O . LEU A 1 93 ? -11.179 -2.407 15.022 1.00 92.38 93 LEU A O 1
ATOM 708 N N . SER A 1 94 ? -11.138 -1.376 17.017 1.00 89.25 94 SER A N 1
ATOM 709 C CA . SER A 1 94 ? -10.140 -0.382 16.620 1.00 89.25 94 SER A CA 1
ATOM 710 C C . SER A 1 94 ? -8.812 -1.043 16.245 1.00 89.25 94 SER A C 1
ATOM 712 O O . SER A 1 94 ? -8.276 -0.748 15.180 1.00 89.25 94 SER A O 1
ATOM 714 N N . ARG A 1 95 ? -8.325 -2.002 17.046 1.00 87.75 95 ARG A N 1
ATOM 715 C CA . ARG A 1 95 ? -7.099 -2.763 16.737 1.00 87.75 95 ARG A CA 1
ATOM 716 C C . ARG A 1 95 ? -7.263 -3.638 15.498 1.00 87.75 95 ARG A C 1
ATOM 718 O O . ARG A 1 95 ? -6.397 -3.624 14.629 1.00 87.75 95 ARG A O 1
ATOM 725 N N . ALA A 1 96 ? -8.393 -4.335 15.381 1.00 89.56 96 ALA A N 1
ATOM 726 C CA . ALA A 1 96 ? -8.687 -5.187 14.231 1.00 89.56 96 ALA A CA 1
ATOM 727 C C . ALA A 1 96 ? -8.679 -4.400 12.909 1.00 89.56 96 ALA A C 1
ATOM 729 O O . ALA A 1 96 ? -8.181 -4.889 11.898 1.00 89.56 96 ALA A O 1
ATOM 730 N N . ARG A 1 97 ? -9.168 -3.152 12.908 1.00 91.00 97 ARG A N 1
ATOM 731 C CA . ARG A 1 97 ? -9.109 -2.269 11.730 1.00 91.00 97 ARG A CA 1
ATOM 732 C C . ARG A 1 97 ? -7.677 -1.911 11.331 1.00 91.00 97 ARG A C 1
ATOM 734 O O . ARG A 1 97 ? -7.402 -1.883 10.135 1.00 91.00 97 ARG A O 1
ATOM 741 N N . LEU A 1 98 ? -6.788 -1.650 12.294 1.00 90.31 98 LEU A N 1
ATOM 742 C CA . LEU A 1 98 ? -5.370 -1.372 12.021 1.00 90.31 98 LEU A CA 1
ATOM 743 C C . LEU A 1 98 ? -4.692 -2.593 11.387 1.00 90.31 98 LEU A C 1
ATOM 745 O O . LEU A 1 98 ? -4.129 -2.493 10.302 1.00 90.31 98 LEU A O 1
ATOM 749 N N . GLN A 1 99 ? -4.859 -3.767 11.999 1.00 88.69 99 GLN A N 1
ATOM 750 C CA . GLN A 1 99 ? -4.290 -5.024 11.501 1.00 88.69 99 GLN A CA 1
ATOM 751 C C . GLN A 1 99 ? -4.833 -5.418 10.120 1.00 88.69 99 GLN A C 1
ATOM 753 O O . GLN A 1 99 ? -4.092 -5.920 9.273 1.00 88.69 99 GLN A O 1
ATOM 758 N N . ALA A 1 100 ? -6.120 -5.172 9.859 1.00 90.44 100 ALA A N 1
ATOM 759 C CA . ALA A 1 100 ? -6.717 -5.403 8.547 1.00 90.44 100 ALA A CA 1
ATOM 760 C C . ALA A 1 100 ? -6.102 -4.493 7.473 1.00 90.44 100 ALA A C 1
ATOM 762 O O . ALA A 1 100 ? -5.851 -4.949 6.356 1.00 90.44 100 ALA A O 1
ATOM 763 N N . ARG A 1 101 ? -5.818 -3.223 7.806 1.00 91.88 101 ARG A N 1
ATOM 764 C CA . ARG A 1 101 ? -5.086 -2.323 6.906 1.00 91.88 101 ARG A CA 1
ATOM 765 C C . ARG A 1 101 ? -3.672 -2.828 6.662 1.00 91.88 101 ARG A C 1
ATOM 767 O O . ARG A 1 101 ? -3.299 -2.933 5.503 1.00 91.88 101 ARG A O 1
ATOM 774 N N . ASP A 1 102 ? -2.940 -3.221 7.702 1.00 90.06 102 ASP A N 1
ATOM 775 C CA . ASP A 1 102 ? -1.586 -3.774 7.558 1.00 90.06 102 ASP A CA 1
ATOM 776 C C . ASP A 1 102 ? -1.570 -5.023 6.669 1.00 90.06 102 ASP A C 1
ATOM 778 O O . ASP A 1 102 ? -0.763 -5.125 5.749 1.00 90.06 102 ASP A O 1
ATOM 782 N N . THR A 1 103 ? -2.527 -5.933 6.854 1.00 88.94 103 THR A N 1
ATOM 783 C CA . THR A 1 103 ? -2.679 -7.126 6.003 1.00 88.94 103 THR A CA 1
ATOM 784 C C . THR A 1 103 ? -2.917 -6.751 4.539 1.00 88.94 103 THR A C 1
ATOM 786 O O . THR A 1 103 ? -2.333 -7.354 3.638 1.00 88.94 103 THR A O 1
ATOM 789 N N . LYS A 1 104 ? -3.743 -5.726 4.291 1.00 91.12 104 LYS A N 1
ATOM 790 C CA . LYS A 1 104 ? -3.960 -5.196 2.944 1.00 91.12 104 LYS A CA 1
ATOM 791 C C . LYS A 1 104 ? -2.669 -4.616 2.356 1.00 91.12 104 LYS A C 1
ATOM 793 O O . LYS A 1 104 ? -2.352 -4.965 1.225 1.00 91.12 104 LYS A O 1
ATOM 798 N N . ARG A 1 105 ? -1.910 -3.808 3.114 1.00 90.81 105 ARG A N 1
ATOM 799 C CA . ARG A 1 105 ? -0.612 -3.247 2.676 1.00 90.81 105 ARG A CA 1
ATOM 800 C C . ARG A 1 105 ? 0.315 -4.349 2.185 1.00 90.81 105 ARG A C 1
ATOM 802 O O . ARG A 1 105 ? 0.827 -4.277 1.076 1.00 90.81 105 ARG A O 1
ATOM 809 N N . TRP A 1 106 ? 0.475 -5.400 2.984 1.00 88.62 106 TRP A N 1
ATOM 810 C CA . TRP A 1 106 ? 1.291 -6.549 2.610 1.00 88.62 106 TRP A CA 1
ATOM 811 C C . TRP A 1 106 ? 0.800 -7.204 1.319 1.00 88.62 106 TRP A C 1
ATOM 813 O O . TRP A 1 106 ? 1.582 -7.369 0.387 1.00 88.62 106 TRP A O 1
ATOM 823 N N . GLY A 1 107 ? -0.491 -7.536 1.229 1.00 90.44 107 GLY A N 1
ATOM 824 C CA . GLY A 1 107 ? -1.071 -8.157 0.032 1.00 90.44 107 GLY A CA 1
ATOM 825 C C . GLY A 1 107 ? -0.910 -7.313 -1.238 1.00 90.44 107 GLY A C 1
ATOM 826 O O . GLY A 1 107 ? -0.633 -7.849 -2.312 1.00 90.44 107 GLY A O 1
ATOM 827 N N . ASP A 1 108 ? -1.042 -5.998 -1.107 1.00 92.25 108 ASP A N 1
ATOM 828 C CA . ASP A 1 108 ? -0.861 -5.026 -2.180 1.00 92.25 108 ASP A CA 1
ATOM 829 C C . ASP A 1 108 ? 0.618 -4.958 -2.620 1.00 92.25 108 ASP A C 1
ATOM 831 O O . ASP A 1 108 ? 0.924 -5.042 -3.812 1.00 92.25 108 ASP A O 1
ATOM 835 N N . LEU A 1 109 ? 1.559 -4.905 -1.673 1.00 92.06 109 LEU A N 1
ATOM 836 C CA . LEU A 1 109 ? 2.995 -4.857 -1.967 1.00 92.06 109 LEU A CA 1
ATOM 837 C C . LEU A 1 109 ? 3.547 -6.180 -2.523 1.00 92.06 109 LEU A C 1
ATOM 839 O O . LEU A 1 109 ? 4.463 -6.155 -3.344 1.00 92.06 109 LEU A O 1
ATOM 843 N N . TYR A 1 110 ? 2.971 -7.335 -2.172 1.00 90.50 110 TYR A N 1
ATOM 844 C CA . TYR A 1 110 ? 3.335 -8.615 -2.799 1.00 90.50 110 TYR A CA 1
ATOM 845 C C . TYR A 1 110 ? 2.985 -8.669 -4.286 1.00 90.50 110 TYR A C 1
ATOM 847 O O . TYR A 1 110 ? 3.738 -9.241 -5.081 1.00 90.50 110 TYR A O 1
ATOM 855 N N . GLN A 1 111 ? 1.867 -8.059 -4.682 1.00 92.88 111 GLN A N 1
ATOM 856 C CA . GLN A 1 111 ? 1.507 -7.951 -6.096 1.00 92.88 111 GLN A CA 1
ATOM 857 C C . GLN A 1 111 ? 2.514 -7.074 -6.844 1.00 92.88 111 GLN A C 1
ATOM 859 O O . GLN A 1 111 ? 2.969 -7.449 -7.924 1.00 92.88 111 GLN A O 1
ATOM 864 N N . VAL A 1 112 ? 2.929 -5.954 -6.241 1.00 94.56 112 VAL A N 1
ATOM 865 C CA . VAL A 1 112 ? 3.967 -5.076 -6.805 1.00 94.56 112 VAL A CA 1
ATOM 866 C C . VAL A 1 112 ? 5.300 -5.808 -6.927 1.00 94.56 112 VAL A C 1
ATOM 868 O O . VAL A 1 112 ? 5.904 -5.781 -7.996 1.00 94.56 112 VAL A O 1
ATOM 871 N N . ARG A 1 113 ? 5.726 -6.528 -5.883 1.00 92.69 113 ARG A N 1
ATOM 872 C CA . ARG A 1 113 ? 6.923 -7.381 -5.920 1.00 92.69 113 ARG A CA 1
ATOM 873 C C . ARG A 1 113 ? 6.871 -8.347 -7.097 1.00 92.69 113 ARG A C 1
ATOM 875 O O . ARG A 1 113 ? 7.792 -8.376 -7.898 1.00 92.69 113 ARG A O 1
ATOM 882 N N . THR A 1 114 ? 5.777 -9.089 -7.242 1.00 93.31 114 THR A N 1
ATOM 883 C CA . THR A 1 114 ? 5.618 -10.059 -8.338 1.00 93.31 114 THR A CA 1
ATOM 884 C C . THR A 1 114 ? 5.743 -9.390 -9.711 1.00 93.31 114 THR A C 1
ATOM 886 O O . THR A 1 114 ? 6.385 -9.934 -10.611 1.00 93.31 114 THR A O 1
ATOM 889 N N . ALA A 1 115 ? 5.185 -8.188 -9.874 1.00 95.69 115 ALA A N 1
ATOM 890 C CA . ALA A 1 115 ? 5.316 -7.411 -11.103 1.00 95.69 115 ALA A CA 1
ATOM 891 C C . ALA A 1 115 ? 6.767 -6.975 -11.376 1.00 95.69 115 ALA A C 1
ATOM 893 O O . ALA A 1 115 ? 7.220 -7.072 -12.514 1.00 95.69 115 ALA A O 1
ATOM 894 N N . ILE A 1 116 ? 7.509 -6.557 -10.346 1.00 94.94 116 ILE A N 1
ATOM 895 C CA . ILE A 1 116 ? 8.936 -6.206 -10.444 1.00 94.94 116 ILE A CA 1
ATOM 896 C C . ILE A 1 116 ? 9.786 -7.430 -10.811 1.00 94.94 116 ILE A C 1
ATOM 898 O O . ILE A 1 116 ? 10.642 -7.340 -11.688 1.00 94.94 116 ILE A O 1
ATOM 902 N N . GLU A 1 117 ? 9.533 -8.587 -10.194 1.00 94.06 117 GLU A N 1
ATOM 903 C CA . GLU A 1 117 ? 10.240 -9.831 -10.535 1.00 94.06 117 GLU A CA 1
ATOM 904 C C . GLU A 1 117 ? 9.958 -10.253 -11.986 1.00 94.06 117 GLU A C 1
ATOM 906 O O . GLU A 1 117 ? 10.856 -10.687 -12.707 1.00 94.06 117 GLU A O 1
ATOM 911 N N . THR A 1 118 ? 8.719 -10.070 -12.450 1.00 95.81 118 THR A N 1
ATOM 912 C CA . THR A 1 118 ? 8.347 -10.343 -13.847 1.00 95.81 118 THR A CA 1
ATOM 913 C C . THR A 1 118 ? 9.051 -9.376 -14.803 1.00 95.81 118 THR A C 1
ATOM 915 O O . THR A 1 118 ? 9.579 -9.809 -15.824 1.00 95.81 118 THR A O 1
ATOM 918 N N . PHE A 1 119 ? 9.139 -8.088 -14.451 1.00 95.62 119 PHE A N 1
ATOM 919 C CA . PHE A 1 119 ? 9.925 -7.105 -15.203 1.00 95.62 119 PHE A CA 1
ATOM 920 C C . PHE A 1 119 ? 11.388 -7.546 -15.327 1.00 95.62 119 PHE A C 1
ATOM 922 O O . PHE A 1 119 ? 11.939 -7.559 -16.429 1.00 95.62 119 PHE A O 1
ATOM 929 N N . LYS A 1 120 ? 12.005 -7.983 -14.221 1.00 94.75 120 LYS A N 1
ATOM 930 C CA . LYS A 1 120 ? 13.379 -8.497 -14.233 1.00 94.75 120 LYS A CA 1
ATOM 931 C C . LYS A 1 120 ? 13.530 -9.734 -15.110 1.00 94.75 120 LYS A C 1
ATOM 933 O O . LYS A 1 120 ? 14.536 -9.855 -15.801 1.00 94.75 120 LYS A O 1
ATOM 938 N N . SER A 1 121 ? 12.548 -10.632 -15.124 1.00 95.25 121 SER A N 1
ATOM 939 C CA . SER A 1 121 ? 12.581 -11.806 -16.003 1.00 95.25 121 SER A CA 1
ATOM 940 C C . SER A 1 121 ? 12.621 -11.434 -17.490 1.00 95.25 121 SER A C 1
ATOM 942 O O . SER A 1 121 ? 13.229 -12.158 -18.275 1.00 95.25 121 SER A O 1
ATOM 944 N N . ASP A 1 122 ? 11.987 -10.328 -17.883 1.00 95.50 122 ASP A N 1
ATOM 945 C CA . ASP A 1 122 ? 11.917 -9.894 -19.283 1.00 95.50 122 ASP A CA 1
ATOM 946 C C . ASP A 1 122 ? 13.106 -9.024 -19.714 1.00 95.50 122 ASP A C 1
ATOM 948 O O . ASP A 1 122 ? 13.548 -9.110 -20.863 1.00 95.50 122 ASP A O 1
ATOM 952 N N . TYR A 1 123 ? 13.606 -8.171 -18.814 1.00 94.25 123 TYR A N 1
ATOM 953 C CA . TYR A 1 123 ? 14.656 -7.185 -19.100 1.00 94.25 123 TYR A CA 1
ATOM 954 C C . TYR A 1 123 ? 16.044 -7.564 -18.566 1.00 94.25 123 TYR A C 1
ATOM 956 O O . TYR A 1 123 ? 17.048 -7.013 -19.011 1.00 94.25 123 TYR A O 1
ATOM 964 N N . GLY A 1 124 ? 16.127 -8.523 -17.643 1.00 93.50 124 GLY A N 1
ATOM 965 C CA . GLY A 1 124 ? 17.373 -8.994 -17.031 1.00 93.50 124 GLY A CA 1
ATOM 966 C C . GLY A 1 124 ? 17.882 -8.152 -15.855 1.00 93.50 124 GLY A C 1
ATOM 967 O O . GLY A 1 124 ? 18.867 -8.538 -15.235 1.00 93.50 124 GLY A O 1
ATOM 968 N N . HIS A 1 125 ? 17.217 -7.044 -15.526 1.00 92.62 125 HIS A N 1
ATOM 969 C CA . HIS A 1 125 ? 17.539 -6.148 -14.411 1.00 92.62 125 HIS A CA 1
ATOM 970 C C . HIS A 1 125 ? 16.250 -5.617 -13.768 1.00 92.62 125 HIS A C 1
ATOM 972 O O . HIS A 1 125 ? 15.186 -5.640 -14.397 1.00 92.62 125 HIS A O 1
ATOM 978 N N . TYR A 1 126 ? 16.313 -5.127 -12.530 1.00 93.56 126 TYR A N 1
ATOM 979 C CA . TYR A 1 126 ? 15.160 -4.451 -11.921 1.00 93.56 126 TYR A CA 1
ATOM 980 C C . TYR A 1 126 ? 14.918 -3.068 -12.553 1.00 93.56 126 TYR A C 1
ATOM 982 O O . TYR A 1 126 ? 15.811 -2.537 -13.219 1.00 93.56 126 TYR A O 1
ATOM 990 N N . PRO A 1 127 ? 13.722 -2.465 -12.385 1.00 92.94 127 PRO A N 1
ATOM 991 C CA . PRO A 1 127 ? 13.432 -1.119 -12.879 1.00 92.94 127 PRO A CA 1
ATOM 992 C C . PRO A 1 127 ? 14.481 -0.103 -12.389 1.00 92.94 127 PRO A C 1
ATOM 994 O O . PRO A 1 127 ? 14.525 0.169 -11.181 1.00 92.94 127 PRO A O 1
ATOM 997 N N . PRO A 1 128 ? 15.319 0.458 -13.287 1.00 89.81 128 PRO A N 1
ATOM 998 C CA . PRO A 1 128 ? 16.486 1.226 -12.882 1.00 89.81 128 PRO A CA 1
ATOM 999 C C . PRO A 1 128 ? 16.112 2.693 -12.661 1.00 89.81 128 PRO A C 1
ATOM 1001 O O . PRO A 1 128 ? 16.413 3.572 -13.464 1.00 89.81 128 PRO A O 1
ATOM 1004 N N . ILE A 1 129 ? 15.376 2.939 -11.581 1.00 88.69 129 ILE A N 1
ATOM 1005 C CA . ILE A 1 129 ? 14.899 4.270 -11.202 1.00 88.69 129 ILE A CA 1
ATOM 1006 C C . ILE A 1 129 ? 15.941 4.872 -10.265 1.00 88.69 129 ILE A C 1
ATOM 1008 O O . ILE A 1 129 ? 15.948 4.594 -9.069 1.00 88.69 129 ILE A O 1
ATOM 1012 N N . GLU A 1 130 ? 16.853 5.666 -10.822 1.00 75.19 130 GLU A N 1
ATOM 1013 C CA . GLU A 1 130 ? 17.960 6.294 -10.088 1.00 75.19 130 GLU A CA 1
ATOM 1014 C C . GLU A 1 130 ? 17.527 7.569 -9.348 1.00 75.19 130 GLU A C 1
ATOM 1016 O O . GLU A 1 130 ? 18.165 8.617 -9.438 1.00 75.19 130 GLU A O 1
ATOM 1021 N N . ASP A 1 131 ? 16.427 7.492 -8.603 1.00 66.75 131 ASP A N 1
ATOM 1022 C CA . ASP A 1 131 ? 15.930 8.602 -7.801 1.00 66.75 131 ASP A CA 1
ATOM 1023 C C . ASP A 1 131 ? 15.946 8.227 -6.324 1.00 66.75 131 ASP A C 1
ATOM 1025 O O . ASP A 1 131 ? 15.209 7.357 -5.870 1.00 66.75 131 ASP A O 1
ATOM 1029 N N . SER A 1 132 ? 16.775 8.928 -5.555 1.00 57.44 132 SER A N 1
ATOM 1030 C CA . SER A 1 132 ? 16.801 8.852 -4.092 1.00 57.44 132 SER A CA 1
ATOM 1031 C C . SER A 1 132 ? 15.722 9.723 -3.429 1.00 57.44 132 SER A C 1
ATOM 1033 O O . SER A 1 132 ? 15.760 9.946 -2.219 1.00 57.44 132 SER A O 1
ATOM 1035 N N . THR A 1 133 ? 14.767 10.245 -4.208 1.00 63.84 133 THR A N 1
ATOM 1036 C CA . THR A 1 133 ? 13.658 11.074 -3.721 1.00 63.84 133 THR A CA 1
ATOM 1037 C C . THR A 1 133 ? 12.394 10.233 -3.477 1.00 63.84 133 THR A C 1
ATOM 1039 O O . THR A 1 133 ? 12.250 9.147 -4.043 1.00 63.84 133 THR A O 1
ATOM 1042 N N . PRO A 1 134 ? 11.415 10.734 -2.694 1.00 64.00 134 PRO A N 1
ATOM 1043 C CA . PRO A 1 134 ? 10.111 10.077 -2.508 1.00 64.00 134 PRO A CA 1
ATOM 1044 C C . PRO A 1 134 ? 9.322 9.820 -3.810 1.00 64.00 134 PRO A C 1
ATOM 1046 O O . PRO A 1 134 ? 8.294 9.144 -3.794 1.00 64.00 134 PRO A O 1
ATOM 1049 N N . ASP A 1 135 ? 9.790 10.339 -4.949 1.00 74.69 135 ASP A N 1
ATOM 1050 C CA . ASP A 1 135 ? 9.139 10.231 -6.257 1.00 74.69 135 ASP A CA 1
ATOM 1051 C C . ASP A 1 135 ? 9.385 8.885 -6.962 1.00 74.69 135 ASP A C 1
ATOM 1053 O O . ASP A 1 135 ? 8.845 8.647 -8.049 1.00 74.69 135 ASP A O 1
ATOM 1057 N N . GLY A 1 136 ? 10.162 7.979 -6.357 1.00 84.38 136 GLY A N 1
ATOM 1058 C CA . GLY A 1 136 ? 10.436 6.652 -6.915 1.00 84.38 136 GLY A CA 1
ATOM 1059 C C . GLY A 1 136 ? 9.168 5.822 -7.160 1.00 84.38 136 GLY A C 1
ATOM 1060 O O . GLY A 1 136 ? 9.074 5.115 -8.163 1.00 84.38 136 GLY A O 1
ATOM 1061 N N . TRP A 1 137 ? 8.141 5.948 -6.309 1.00 90.50 137 TRP A N 1
ATOM 1062 C CA . TRP A 1 137 ? 6.899 5.170 -6.437 1.00 90.50 137 TRP A CA 1
ATOM 1063 C C . TRP A 1 137 ? 6.041 5.558 -7.661 1.00 90.50 137 TRP A C 1
ATOM 1065 O O . TRP A 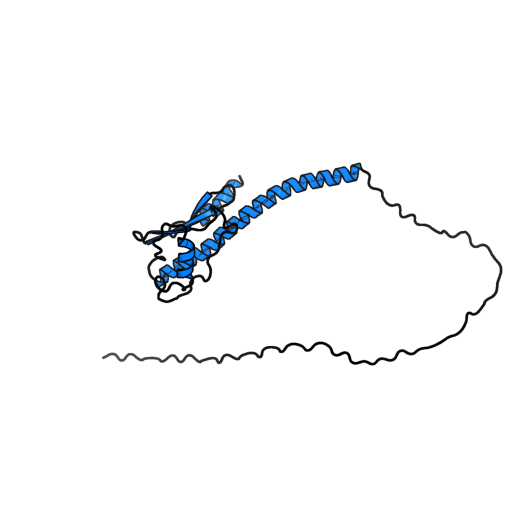1 137 ? 5.669 4.673 -8.440 1.00 90.50 137 TRP A O 1
ATOM 1075 N N . PRO A 1 138 ? 5.752 6.850 -7.921 1.00 90.12 138 PRO A N 1
ATOM 1076 C CA . PRO A 1 138 ? 5.142 7.282 -9.181 1.00 90.12 138 PRO A CA 1
ATOM 1077 C C . PRO A 1 138 ? 5.929 6.876 -10.433 1.00 90.12 138 PRO A C 1
ATOM 1079 O O . PRO A 1 138 ? 5.323 6.462 -11.423 1.00 90.12 138 PRO A O 1
ATOM 1082 N N . LYS A 1 139 ? 7.263 6.960 -10.398 1.00 90.50 139 LYS A N 1
ATOM 1083 C CA . LYS A 1 139 ? 8.113 6.550 -11.525 1.00 90.50 139 LYS A CA 1
ATOM 1084 C C . LYS A 1 139 ? 8.018 5.047 -11.769 1.00 90.50 139 LYS A C 1
ATOM 1086 O O . LYS A 1 139 ? 7.794 4.626 -12.901 1.00 90.50 139 LYS A O 1
ATOM 1091 N N . LEU A 1 140 ? 8.042 4.243 -10.706 1.00 92.81 140 LEU A N 1
ATOM 1092 C CA . LEU A 1 140 ? 7.832 2.798 -10.787 1.00 92.81 140 LEU A CA 1
ATOM 1093 C C . LEU A 1 140 ? 6.494 2.461 -11.439 1.00 92.81 140 LEU A C 1
ATOM 1095 O O . LEU A 1 140 ? 6.430 1.572 -12.287 1.00 92.81 140 LEU A O 1
ATOM 1099 N N . LYS A 1 141 ? 5.433 3.202 -11.106 1.00 94.00 141 LYS A N 1
ATOM 1100 C CA . LYS A 1 141 ? 4.144 3.045 -11.782 1.00 94.00 141 LYS A CA 1
ATOM 1101 C C . LYS A 1 141 ? 4.261 3.276 -13.283 1.00 94.00 141 LYS A C 1
ATOM 1103 O O . LYS A 1 141 ? 3.735 2.463 -14.040 1.00 94.00 141 LYS A O 1
ATOM 1108 N N . ALA A 1 142 ? 4.924 4.341 -13.724 1.00 92.56 142 ALA A N 1
ATOM 1109 C CA . ALA A 1 142 ? 5.076 4.622 -15.150 1.00 92.56 142 ALA A CA 1
ATOM 1110 C C . ALA A 1 142 ? 5.826 3.488 -15.877 1.00 92.56 142 ALA A C 1
ATOM 1112 O O . ALA A 1 142 ? 5.396 3.052 -16.946 1.00 92.56 142 ALA A O 1
ATOM 1113 N N . VAL A 1 143 ? 6.874 2.932 -15.258 1.00 94.12 143 VAL A N 1
ATOM 1114 C CA . VAL A 1 143 ? 7.631 1.797 -15.812 1.00 94.12 143 VAL A CA 1
ATOM 1115 C C . VAL A 1 143 ? 6.784 0.524 -15.876 1.00 94.12 143 VAL A C 1
ATOM 1117 O O . VAL A 1 143 ? 6.645 -0.073 -16.945 1.00 94.12 143 VAL A O 1
ATOM 1120 N N . LEU A 1 144 ? 6.179 0.108 -14.758 1.00 95.19 144 LEU A N 1
ATOM 1121 C CA . LEU A 1 144 ? 5.427 -1.153 -14.673 1.00 95.19 144 LEU A CA 1
ATOM 1122 C C . LEU A 1 144 ? 4.111 -1.129 -15.459 1.00 95.19 144 LEU A C 1
ATOM 1124 O O . LEU A 1 144 ? 3.638 -2.181 -15.893 1.00 95.19 144 LEU A O 1
ATOM 1128 N N . SER A 1 145 ? 3.523 0.050 -15.663 1.00 95.12 145 SER A N 1
ATOM 1129 C CA . SER A 1 145 ? 2.318 0.216 -16.481 1.00 95.12 145 SER A CA 1
ATOM 1130 C C . SER A 1 145 ? 2.606 0.317 -17.982 1.00 95.12 145 SER A C 1
ATOM 1132 O O . SER A 1 145 ? 1.662 0.312 -18.771 1.00 95.12 145 SER A O 1
ATOM 1134 N N . GLY A 1 146 ? 3.881 0.386 -18.383 1.00 92.00 146 GLY A N 1
ATOM 1135 C CA . GLY A 1 146 ? 4.298 0.544 -19.779 1.00 92.00 146 GLY A CA 1
ATOM 1136 C C . GLY A 1 146 ? 4.102 1.956 -20.341 1.00 92.00 146 GLY A C 1
ATOM 1137 O O . GLY A 1 146 ? 4.181 2.144 -21.555 1.00 92.00 146 GLY A O 1
ATOM 1138 N N . GLU A 1 147 ? 3.830 2.942 -19.483 1.00 93.44 147 GLU A N 1
ATOM 1139 C CA . GLU A 1 147 ? 3.738 4.357 -19.857 1.00 93.44 147 GLU A CA 1
ATOM 1140 C C . GLU A 1 147 ? 5.123 4.937 -20.179 1.00 93.44 147 GLU A C 1
ATOM 1142 O O . GLU A 1 147 ? 5.286 5.652 -21.170 1.00 93.44 147 GLU A O 1
ATOM 1147 N N . ASP A 1 148 ? 6.135 4.572 -19.388 1.00 90.81 148 ASP A N 1
ATOM 1148 C CA . ASP A 1 148 ? 7.513 4.993 -19.609 1.00 90.81 148 ASP A CA 1
ATOM 1149 C C . ASP A 1 148 ? 8.204 4.124 -20.668 1.00 90.81 148 ASP A C 1
ATOM 1151 O O . ASP A 1 148 ? 8.623 2.995 -20.415 1.00 90.81 148 ASP A O 1
ATOM 1155 N N . ARG A 1 149 ? 8.373 4.683 -21.868 1.00 90.50 149 ARG A N 1
ATOM 1156 C CA . ARG A 1 149 ? 9.055 4.014 -22.987 1.00 90.50 149 ARG A CA 1
ATOM 1157 C C . ARG A 1 149 ? 10.578 4.096 -22.941 1.00 90.50 149 ARG A C 1
ATOM 1159 O O . ARG A 1 149 ? 11.228 3.495 -23.792 1.00 90.50 149 ARG A O 1
ATOM 1166 N N . THR A 1 150 ? 11.150 4.844 -22.004 1.00 91.31 150 THR A N 1
ATOM 1167 C CA . THR A 1 150 ? 12.605 4.933 -21.849 1.00 91.31 150 THR A CA 1
ATOM 1168 C C . THR A 1 150 ? 13.126 3.737 -21.061 1.00 91.31 150 THR A C 1
ATOM 1170 O O . THR A 1 150 ? 14.027 3.044 -21.526 1.00 91.31 150 THR A O 1
ATOM 1173 N N . LEU A 1 151 ? 12.485 3.435 -19.929 1.00 90.19 151 LEU A N 1
ATOM 1174 C CA . LEU A 1 151 ? 12.841 2.316 -19.055 1.00 90.19 151 LEU A CA 1
ATOM 1175 C C . LEU A 1 151 ? 12.100 1.013 -19.405 1.00 90.19 151 LEU A C 1
ATOM 1177 O O . LEU A 1 151 ? 12.591 -0.070 -19.100 1.00 90.19 151 LEU A O 1
ATOM 1181 N N . ASN A 1 152 ? 10.946 1.092 -20.078 1.00 93.56 152 ASN A N 1
ATOM 1182 C CA . ASN A 1 152 ? 10.199 -0.055 -20.605 1.00 93.56 152 ASN A CA 1
ATOM 1183 C C . ASN A 1 152 ? 9.956 0.119 -22.121 1.00 93.56 152 ASN A C 1
ATOM 1185 O O . ASN A 1 152 ? 8.828 0.367 -22.559 1.00 93.56 152 ASN A O 1
ATOM 1189 N N . PRO A 1 153 ? 11.000 -0.008 -22.963 1.00 92.56 153 PRO A N 1
ATOM 1190 C CA . PRO A 1 153 ? 10.903 0.251 -24.402 1.00 92.56 153 PRO A CA 1
ATOM 1191 C C . PRO A 1 153 ? 9.962 -0.709 -25.140 1.00 92.56 153 PRO A C 1
ATOM 1193 O O . PRO A 1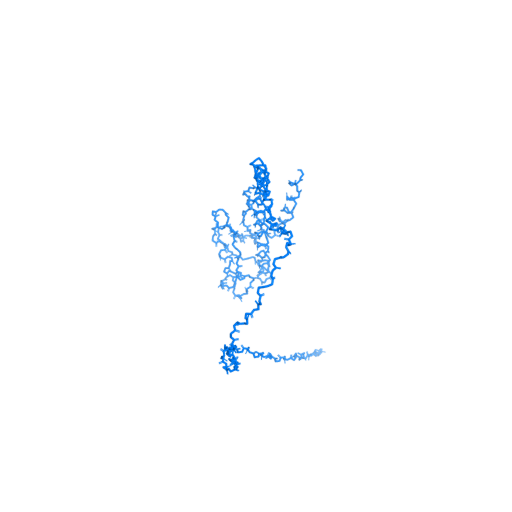 153 ? 9.432 -0.363 -26.197 1.00 92.56 153 PRO A O 1
ATOM 1196 N N . ARG A 1 154 ? 9.709 -1.905 -24.591 1.00 92.06 154 ARG A N 1
ATOM 1197 C CA . ARG A 1 154 ? 8.756 -2.873 -25.162 1.00 92.06 154 ARG A CA 1
ATOM 1198 C C . ARG A 1 154 ? 7.301 -2.533 -24.825 1.00 92.06 154 ARG A C 1
ATOM 1200 O O . ARG A 1 154 ? 6.404 -3.128 -25.416 1.00 92.06 154 ARG A O 1
ATOM 1207 N N . GLY A 1 155 ? 7.060 -1.611 -23.887 1.00 92.19 155 GLY A N 1
ATOM 1208 C CA . GLY A 1 155 ? 5.722 -1.213 -23.448 1.00 92.19 155 GLY A CA 1
ATOM 1209 C C . GLY A 1 155 ? 4.911 -2.361 -22.841 1.00 92.19 155 GLY A C 1
ATOM 1210 O O . GLY A 1 155 ? 3.691 -2.396 -22.998 1.00 92.19 155 GLY A O 1
ATOM 1211 N N . ILE A 1 156 ? 5.575 -3.331 -22.203 1.00 93.69 156 ILE A N 1
ATOM 1212 C CA . ILE A 1 156 ? 4.902 -4.475 -21.574 1.00 93.69 156 ILE A CA 1
ATOM 1213 C C . ILE A 1 156 ? 4.249 -3.999 -20.278 1.00 93.69 156 ILE A C 1
ATOM 1215 O O . ILE A 1 156 ? 4.884 -3.338 -19.462 1.00 93.69 156 ILE A O 1
ATOM 1219 N N . VAL A 1 157 ? 2.977 -4.337 -20.080 1.00 95.88 157 VAL A N 1
ATOM 1220 C CA . VAL A 1 157 ? 2.237 -3.960 -18.873 1.00 95.88 157 VAL A CA 1
ATOM 1221 C C . VAL A 1 157 ? 2.362 -5.078 -17.842 1.00 95.88 157 VAL A C 1
ATOM 1223 O O . VAL A 1 157 ? 1.752 -6.133 -18.002 1.00 95.88 157 VAL A O 1
ATOM 1226 N N . TYR A 1 158 ? 3.117 -4.829 -16.775 1.00 95.75 158 TYR A N 1
ATOM 1227 C CA . TYR A 1 158 ? 3.280 -5.748 -15.643 1.00 95.75 158 TYR A CA 1
ATOM 1228 C C . TYR A 1 158 ? 2.227 -5.501 -14.570 1.00 95.75 158 TYR A C 1
ATOM 1230 O O . TYR A 1 158 ? 1.617 -6.429 -14.046 1.00 95.75 158 TYR A O 1
ATOM 1238 N N . LEU A 1 159 ? 1.988 -4.226 -14.261 1.00 95.62 159 LEU A N 1
ATOM 1239 C CA . LEU A 1 159 ? 0.983 -3.808 -13.299 1.00 95.62 159 LEU A CA 1
ATOM 1240 C C . LEU A 1 159 ? 0.423 -2.449 -13.705 1.00 95.62 159 LEU A C 1
ATOM 1242 O O . LEU A 1 159 ? 1.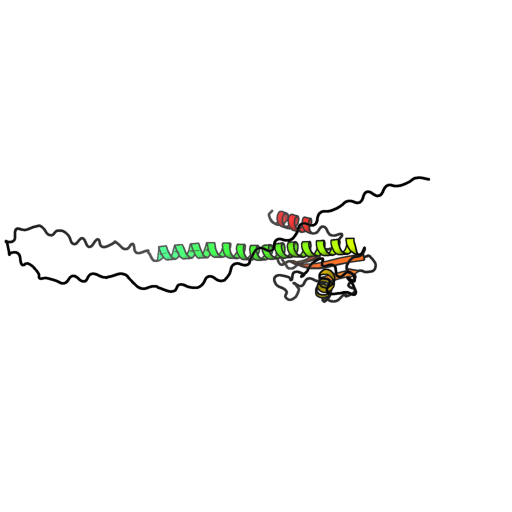146 -1.463 -13.810 1.00 95.62 159 LEU A O 1
ATOM 1246 N N . ARG A 1 160 ? -0.893 -2.393 -13.933 1.00 92.81 160 ARG A N 1
ATOM 1247 C CA . ARG A 1 160 ? -1.542 -1.197 -14.489 1.00 92.81 160 ARG A CA 1
ATOM 1248 C C . ARG A 1 160 ? -1.542 -0.016 -13.525 1.00 92.81 160 ARG A C 1
ATOM 1250 O O . ARG A 1 160 ? -1.380 1.121 -13.947 1.00 92.81 160 ARG A O 1
ATOM 1257 N N . ASN A 1 161 ? -1.773 -0.290 -12.246 1.00 91.94 161 ASN A N 1
ATOM 1258 C CA . ASN A 1 161 ? -1.838 0.712 -11.195 1.00 91.94 161 ASN A CA 1
ATOM 1259 C C . ASN A 1 161 ? -1.121 0.172 -9.969 1.00 91.94 161 ASN A C 1
ATOM 1261 O O . ASN A 1 161 ? -1.381 -0.957 -9.557 1.00 91.94 161 ASN A O 1
ATOM 1265 N N . LEU A 1 162 ? -0.269 0.999 -9.374 1.00 91.81 162 LEU A N 1
ATOM 1266 C CA . LEU A 1 162 ? 0.318 0.676 -8.086 1.00 91.81 162 LEU A CA 1
ATOM 1267 C C . LEU A 1 162 ? -0.685 1.017 -6.979 1.00 91.81 162 LEU A C 1
ATOM 1269 O O . LEU A 1 162 ? -1.405 2.017 -7.091 1.00 91.81 162 LEU A O 1
ATOM 1273 N N . PRO A 1 163 ? -0.750 0.191 -5.927 1.00 92.56 163 PRO A N 1
ATOM 1274 C CA . PRO A 1 163 ? -1.547 0.487 -4.754 1.00 92.56 163 PRO A CA 1
ATOM 1275 C C . PRO A 1 163 ? -1.008 1.737 -4.052 1.00 92.56 163 PRO A C 1
ATOM 1277 O O . PRO A 1 163 ? 0.179 2.065 -4.125 1.00 92.56 163 PRO A O 1
ATOM 1280 N N . TYR A 1 164 ? -1.906 2.418 -3.354 1.00 90.00 164 TYR A N 1
ATOM 1281 C CA . TYR A 1 164 ? -1.560 3.461 -2.401 1.00 90.00 164 TYR A CA 1
ATOM 1282 C C . TYR A 1 164 ? -1.865 2.953 -1.005 1.00 90.00 164 TYR A C 1
ATOM 1284 O O . TYR A 1 164 ? -2.785 2.149 -0.816 1.00 90.00 164 TYR A O 1
ATOM 1292 N N . ASP A 1 165 ? -1.116 3.457 -0.033 1.00 88.56 165 ASP A N 1
ATOM 1293 C CA . ASP A 1 165 ? -1.399 3.171 1.360 1.00 88.56 165 ASP A CA 1
ATOM 1294 C C . ASP A 1 165 ? -2.851 3.559 1.712 1.00 88.56 165 ASP A C 1
ATOM 1296 O O . ASP A 1 165 ? -3.338 4.593 1.247 1.00 88.56 165 ASP A O 1
ATOM 1300 N N . PRO A 1 166 ? -3.579 2.778 2.530 1.00 86.56 166 PRO A N 1
ATOM 1301 C CA . PRO A 1 166 ? -4.942 3.128 2.929 1.00 86.56 166 PRO A CA 1
ATOM 1302 C C . PRO A 1 166 ? -5.082 4.492 3.626 1.00 86.56 166 PRO A C 1
ATOM 1304 O O . PRO A 1 166 ? -6.174 5.060 3.617 1.00 86.56 166 PRO A O 1
ATOM 1307 N N . VAL A 1 167 ? -4.016 4.988 4.260 1.00 85.50 167 VAL A N 1
ATOM 1308 C CA . VAL A 1 167 ? -3.969 6.295 4.925 1.00 85.50 167 VAL A CA 1
ATOM 1309 C C . VAL A 1 167 ? -3.371 7.351 3.991 1.00 85.50 167 VAL A C 1
ATOM 1311 O O . VAL A 1 167 ? -3.911 8.453 3.919 1.00 85.50 167 VAL A O 1
ATOM 1314 N N . ASN A 1 168 ? -2.304 7.002 3.258 1.00 82.19 168 ASN A N 1
ATOM 1315 C CA . ASN A 1 168 ? -1.591 7.846 2.283 1.00 82.19 168 ASN A CA 1
ATOM 1316 C C . ASN A 1 168 ? -1.321 9.284 2.772 1.00 82.19 168 ASN A C 1
ATOM 1318 O O . ASN A 1 168 ? -1.577 10.259 2.064 1.00 82.19 168 ASN A O 1
ATOM 1322 N N . GLN A 1 169 ? -0.864 9.421 4.018 1.00 78.06 169 GLN A N 1
ATOM 1323 C CA . GLN A 1 169 ? -0.546 10.700 4.658 1.00 78.06 169 GLN A CA 1
ATOM 1324 C C . GLN A 1 169 ? 0.751 10.574 5.459 1.00 78.06 169 GLN A C 1
ATOM 1326 O O . GLN A 1 169 ? 1.038 9.521 6.033 1.00 78.06 169 GLN A O 1
ATOM 1331 N N . ASN A 1 170 ? 1.502 11.674 5.556 1.00 80.88 170 ASN A N 1
ATOM 1332 C CA . ASN A 1 170 ? 2.744 11.769 6.327 1.00 80.88 170 ASN A CA 1
ATOM 1333 C C . ASN A 1 170 ? 3.750 10.667 5.941 1.00 80.88 170 ASN A C 1
ATOM 1335 O O . ASN A 1 170 ? 4.229 10.647 4.815 1.00 80.88 170 ASN A O 1
ATOM 1339 N N . GLN A 1 171 ? 4.070 9.773 6.879 1.00 74.81 171 GLN A N 1
ATOM 1340 C CA . GLN A 1 171 ? 5.010 8.665 6.699 1.00 74.81 171 GLN A CA 1
ATOM 1341 C C . GLN A 1 171 ? 4.388 7.450 5.998 1.00 74.81 171 GLN A C 1
ATOM 1343 O O . GLN A 1 171 ? 5.109 6.587 5.525 1.00 74.81 171 GLN A O 1
ATOM 1348 N N . PHE A 1 172 ? 3.058 7.361 5.893 1.00 79.25 172 PHE A N 1
ATOM 1349 C CA . PHE A 1 172 ? 2.376 6.223 5.270 1.00 79.25 172 PHE A CA 1
ATOM 1350 C C . PHE A 1 172 ? 2.366 6.345 3.743 1.00 79.25 172 PHE A C 1
ATOM 1352 O O . PHE A 1 172 ? 1.308 6.397 3.122 1.00 79.25 172 PHE A O 1
ATOM 1359 N N . VAL A 1 173 ? 3.552 6.432 3.143 1.00 84.94 173 VAL A N 1
ATOM 1360 C CA . VAL A 1 173 ? 3.764 6.521 1.698 1.00 84.94 173 VAL A CA 1
ATOM 1361 C C . VAL A 1 173 ? 4.764 5.447 1.296 1.00 84.94 173 VAL A C 1
ATOM 1363 O O . VAL A 1 173 ? 5.820 5.305 1.909 1.00 84.94 173 VAL A O 1
ATOM 1366 N N . TYR A 1 174 ? 4.423 4.678 0.266 1.00 89.56 174 TYR A N 1
ATOM 1367 C CA . TYR A 1 174 ? 5.334 3.680 -0.281 1.00 89.56 174 TYR A CA 1
ATOM 1368 C C . TYR A 1 174 ? 6.444 4.368 -1.060 1.00 89.56 174 TYR A C 1
ATOM 1370 O O . TYR A 1 174 ? 6.173 5.212 -1.913 1.00 89.56 174 TYR A O 1
ATOM 1378 N N . THR A 1 175 ? 7.684 3.987 -0.777 1.00 87.81 175 THR A N 1
ATOM 1379 C CA . THR A 1 175 ? 8.860 4.492 -1.488 1.00 87.81 175 THR A CA 1
ATOM 1380 C C . THR A 1 175 ? 9.566 3.328 -2.156 1.00 87.81 175 THR A C 1
ATOM 1382 O O . THR A 1 175 ? 9.728 2.275 -1.547 1.00 87.81 175 THR A O 1
ATOM 1385 N N . TYR A 1 176 ? 9.967 3.513 -3.410 1.00 90.56 176 TYR A N 1
ATOM 1386 C CA . TYR A 1 176 ? 10.797 2.564 -4.142 1.00 90.56 176 TYR A CA 1
ATOM 1387 C C . TYR A 1 176 ? 12.197 3.148 -4.285 1.00 90.56 176 TYR A C 1
ATOM 1389 O O . TYR A 1 176 ? 12.336 4.264 -4.784 1.00 90.56 176 TYR A O 1
ATOM 1397 N N . LEU A 1 177 ? 13.202 2.388 -3.867 1.00 88.38 177 LEU A N 1
ATOM 1398 C CA . LEU A 1 177 ? 14.615 2.706 -4.010 1.00 88.38 177 LEU A CA 1
ATOM 1399 C C . LEU A 1 177 ? 15.282 1.616 -4.849 1.00 88.38 177 LEU A C 1
ATOM 1401 O O . LEU A 1 177 ? 14.986 0.430 -4.692 1.00 88.38 177 LEU A O 1
ATOM 1405 N N . TYR A 1 178 ? 16.185 2.020 -5.736 1.00 89.25 178 TYR A N 1
ATOM 1406 C CA . TYR A 1 178 ? 16.973 1.113 -6.562 1.00 89.25 178 TYR A CA 1
ATOM 1407 C C . TYR A 1 178 ? 18.454 1.477 -6.477 1.00 89.25 178 TYR A C 1
ATOM 1409 O O . TYR A 1 178 ? 18.825 2.642 -6.616 1.00 89.25 178 TYR A O 1
ATOM 1417 N N . ASP A 1 179 ? 19.298 0.469 -6.267 1.00 87.31 179 ASP A N 1
ATOM 1418 C CA . ASP A 1 179 ? 20.752 0.598 -6.297 1.00 87.31 179 ASP A CA 1
ATOM 1419 C C . ASP A 1 179 ? 21.305 -0.027 -7.586 1.00 87.31 179 ASP A C 1
ATOM 1421 O O . ASP A 1 179 ? 21.299 -1.251 -7.769 1.00 87.31 179 ASP A O 1
ATOM 1425 N N . SER A 1 180 ? 21.818 0.828 -8.477 1.00 87.06 180 SER A N 1
ATOM 1426 C CA . SER A 1 180 ? 22.369 0.431 -9.775 1.00 87.06 180 SER A CA 1
ATOM 1427 C C . SER A 1 180 ? 23.707 -0.302 -9.692 1.00 87.06 180 SER A C 1
ATOM 1429 O O . SER A 1 180 ? 24.093 -0.974 -10.648 1.00 87.06 180 SER A O 1
ATOM 1431 N N . ARG A 1 181 ? 24.419 -0.231 -8.561 1.00 87.38 181 ARG A N 1
ATOM 1432 C CA . ARG A 1 181 ? 25.719 -0.901 -8.387 1.00 87.38 181 ARG A CA 1
ATOM 1433 C C . ARG A 1 181 ? 25.566 -2.398 -8.163 1.00 87.38 181 ARG A C 1
ATOM 1435 O O . ARG A 1 181 ? 26.454 -3.161 -8.532 1.00 87.38 181 ARG A O 1
ATOM 1442 N N . ILE A 1 182 ? 24.468 -2.791 -7.523 1.00 86.94 182 ILE A N 1
ATOM 1443 C CA . ILE A 1 182 ? 24.216 -4.165 -7.075 1.00 86.94 182 ILE A CA 1
ATOM 1444 C C . ILE A 1 182 ? 22.963 -4.792 -7.703 1.00 86.94 182 ILE A C 1
ATOM 1446 O O . ILE A 1 182 ? 22.659 -5.934 -7.374 1.00 86.94 182 ILE A O 1
ATOM 1450 N N . ASP A 1 183 ? 22.257 -4.082 -8.595 1.00 87.25 183 ASP A N 1
ATOM 1451 C CA . ASP A 1 183 ? 20.961 -4.490 -9.172 1.00 87.25 183 ASP A CA 1
ATOM 1452 C C . ASP A 1 183 ? 19.997 -4.979 -8.080 1.00 87.25 183 ASP A C 1
ATOM 1454 O O . ASP A 1 183 ? 19.552 -6.130 -8.058 1.00 87.25 183 ASP A O 1
ATOM 1458 N N . LYS A 1 184 ? 19.706 -4.098 -7.118 1.00 88.25 184 LYS A N 1
ATOM 1459 C CA . LYS A 1 184 ? 18.816 -4.399 -5.994 1.00 88.25 184 LYS A CA 1
ATOM 1460 C C . LYS A 1 184 ? 17.779 -3.303 -5.824 1.00 88.25 184 LYS A C 1
ATOM 1462 O O . LYS A 1 184 ? 18.096 -2.123 -5.934 1.00 88.25 184 LYS A O 1
ATOM 1467 N N . TYR A 1 185 ? 16.550 -3.714 -5.528 1.00 90.06 185 TYR A N 1
ATOM 1468 C CA . TYR A 1 185 ? 15.468 -2.803 -5.181 1.00 90.06 185 TYR A CA 1
ATOM 1469 C C . TYR A 1 185 ? 15.004 -3.003 -3.741 1.00 90.06 185 TYR A C 1
ATOM 1471 O O . TYR A 1 185 ? 15.060 -4.111 -3.197 1.00 90.06 185 TYR A O 1
ATOM 1479 N N . GLU A 1 186 ? 14.497 -1.924 -3.159 1.00 88.62 186 GLU A N 1
ATOM 1480 C CA . GLU A 1 186 ? 13.929 -1.880 -1.819 1.00 88.62 186 GLU A CA 1
ATOM 1481 C C . GLU A 1 186 ? 12.646 -1.044 -1.839 1.00 88.62 186 GLU A C 1
ATOM 1483 O O . GLU A 1 186 ? 12.601 0.072 -2.353 1.00 88.62 186 GLU A O 1
ATOM 1488 N N . ILE A 1 187 ? 11.569 -1.608 -1.301 1.00 90.12 187 ILE A N 1
ATOM 1489 C CA . ILE A 1 187 ? 10.288 -0.940 -1.104 1.00 90.12 187 ILE A CA 1
ATOM 1490 C C . ILE A 1 187 ? 10.140 -0.667 0.385 1.00 90.12 187 ILE A C 1
ATOM 1492 O O . ILE A 1 187 ? 10.049 -1.600 1.183 1.00 90.12 187 ILE A O 1
ATOM 1496 N N . HIS A 1 188 ? 10.080 0.609 0.737 1.00 88.12 188 HIS A N 1
ATOM 1497 C CA . HIS A 1 188 ? 9.904 1.079 2.102 1.00 88.12 188 HIS A CA 1
ATOM 1498 C C . HIS A 1 188 ? 8.437 1.411 2.341 1.00 88.12 188 HIS A C 1
ATOM 1500 O O . HIS A 1 188 ? 7.791 2.077 1.523 1.00 88.12 188 HIS A O 1
ATOM 1506 N N . PHE A 1 189 ? 7.902 0.947 3.463 1.00 89.12 189 PHE A N 1
ATOM 1507 C CA . PHE A 1 189 ? 6.544 1.251 3.895 1.00 89.12 189 PHE A CA 1
ATOM 1508 C C . PHE A 1 189 ? 6.415 1.150 5.412 1.00 89.12 189 PHE A C 1
ATOM 1510 O O . PHE A 1 189 ? 7.241 0.531 6.075 1.00 89.12 189 PHE A O 1
ATOM 1517 N N . TYR A 1 190 ? 5.345 1.721 5.957 1.00 88.00 190 TYR A N 1
ATOM 1518 C CA . TYR A 1 190 ? 5.091 1.729 7.395 1.00 88.00 190 TYR A CA 1
ATOM 1519 C C . TYR A 1 190 ? 3.820 0.947 7.721 1.00 88.00 190 TYR A C 1
ATOM 1521 O O . TYR A 1 190 ? 2.798 1.092 7.044 1.00 88.00 190 TYR A O 1
ATOM 1529 N N . THR A 1 191 ? 3.875 0.122 8.763 1.00 88.06 191 THR A N 1
ATOM 1530 C CA . THR A 1 191 ? 2.691 -0.511 9.367 1.00 88.06 191 THR A CA 1
ATOM 1531 C C . THR A 1 191 ? 2.126 0.372 10.475 1.00 88.06 191 THR A C 1
ATOM 1533 O O . THR A 1 191 ? 2.789 1.294 10.938 1.00 88.06 191 THR A O 1
ATOM 1536 N N . GLU A 1 192 ? 0.873 0.162 10.873 1.00 85.44 192 GLU A N 1
ATOM 1537 C CA . GLU A 1 192 ? 0.226 0.972 11.916 1.00 85.44 192 GLU A CA 1
ATOM 1538 C C . GLU A 1 192 ? 0.206 0.291 13.288 1.00 85.44 192 GLU A C 1
ATOM 1540 O O . GLU A 1 192 ? 0.230 0.976 14.314 1.00 85.44 192 GLU A O 1
ATOM 1545 N N . TYR A 1 193 ? 0.114 -1.040 13.328 1.00 80.69 193 TYR A N 1
ATOM 1546 C CA . TYR A 1 193 ? -0.038 -1.801 14.564 1.00 80.69 193 TYR A CA 1
ATOM 1547 C C . TYR A 1 193 ? 1.207 -2.645 14.881 1.00 80.69 193 TYR A C 1
ATOM 1549 O O . TYR A 1 193 ? 1.703 -3.338 13.995 1.00 80.69 193 TYR A O 1
ATOM 1557 N N . PRO A 1 194 ? 1.660 -2.708 16.153 1.00 73.62 194 PRO A N 1
ATOM 1558 C CA . PRO A 1 194 ? 1.160 -2.004 17.344 1.00 73.62 194 PRO A CA 1
ATOM 1559 C C . PRO A 1 194 ? 1.663 -0.558 17.477 1.00 73.62 194 PRO A C 1
ATOM 1561 O O . PRO A 1 194 ? 1.121 0.196 18.285 1.00 73.62 194 PRO A O 1
ATOM 1564 N N . GLN A 1 195 ? 2.690 -0.191 16.714 1.00 82.06 195 GLN A N 1
ATOM 1565 C CA . GLN A 1 195 ? 3.263 1.147 16.572 1.00 82.06 195 GLN A CA 1
ATOM 1566 C C . GLN A 1 195 ? 3.737 1.311 15.119 1.00 82.06 195 GLN A C 1
ATOM 1568 O O . GLN A 1 195 ? 3.988 0.292 14.471 1.00 82.06 195 GLN A O 1
ATOM 1573 N N . PRO A 1 196 ? 3.918 2.547 14.618 1.00 83.12 196 PRO A N 1
ATOM 1574 C CA . PRO A 1 196 ? 4.527 2.769 13.317 1.00 83.12 196 PRO A CA 1
ATOM 1575 C C . PRO A 1 196 ? 5.940 2.191 13.250 1.00 83.12 196 PRO A C 1
ATOM 1577 O O . PRO A 1 196 ? 6.842 2.666 13.939 1.00 83.12 196 PRO A O 1
ATOM 1580 N N . VAL A 1 197 ? 6.121 1.162 12.427 1.00 84.06 197 VAL A N 1
ATOM 1581 C CA . VAL A 1 197 ? 7.418 0.531 12.165 1.00 84.06 197 VAL A CA 1
ATOM 1582 C C . VAL A 1 197 ? 7.651 0.524 10.665 1.00 84.06 197 VAL A C 1
ATOM 1584 O O . VAL A 1 197 ? 6.754 0.196 9.885 1.00 84.06 197 VAL A O 1
ATOM 1587 N N . GLU A 1 198 ? 8.859 0.913 10.274 1.00 86.19 198 GLU A N 1
ATOM 1588 C CA . GLU A 1 198 ? 9.313 0.830 8.894 1.00 86.19 198 GLU A CA 1
ATOM 1589 C C . GLU A 1 198 ? 9.628 -0.621 8.532 1.00 86.19 198 GLU A C 1
ATOM 1591 O O . GLU A 1 198 ? 10.324 -1.334 9.258 1.00 86.19 198 GLU A O 1
ATOM 1596 N N . HIS A 1 199 ? 9.124 -1.050 7.386 1.00 86.56 199 HIS A N 1
ATOM 1597 C CA . HIS A 1 199 ? 9.395 -2.345 6.797 1.00 86.56 199 HIS A CA 1
ATOM 1598 C C . HIS A 1 199 ? 9.999 -2.163 5.412 1.00 86.56 199 HIS A C 1
ATOM 1600 O O . HIS A 1 199 ? 9.591 -1.291 4.642 1.00 86.56 199 HIS A O 1
ATOM 1606 N N . ILE A 1 200 ? 10.945 -3.045 5.098 1.00 86.94 200 ILE A N 1
ATOM 1607 C CA . ILE A 1 200 ? 11.641 -3.077 3.818 1.00 86.94 200 ILE A CA 1
ATOM 1608 C C . ILE A 1 200 ? 11.278 -4.381 3.108 1.00 86.94 200 ILE A C 1
ATOM 1610 O O . ILE A 1 200 ? 11.343 -5.479 3.676 1.00 86.94 200 ILE A O 1
ATOM 1614 N N . LEU A 1 201 ? 10.858 -4.250 1.856 1.00 88.00 201 LEU A N 1
ATOM 1615 C CA . LEU A 1 201 ? 10.550 -5.342 0.944 1.00 88.00 201 LEU A CA 1
ATOM 1616 C C . LEU A 1 201 ? 11.523 -5.299 -0.230 1.00 88.00 201 LEU A C 1
ATOM 1618 O O . LEU A 1 201 ? 11.595 -4.310 -0.943 1.00 88.00 201 LEU A O 1
ATOM 1622 N N . GLY A 1 202 ? 12.238 -6.388 -0.468 1.00 85.25 202 GLY A N 1
ATOM 1623 C CA . GLY A 1 202 ? 13.157 -6.501 -1.595 1.00 85.25 202 GLY A CA 1
ATOM 1624 C C . GLY A 1 202 ? 13.345 -7.958 -2.004 1.00 85.25 202 GLY A C 1
ATOM 1625 O O . GLY A 1 202 ? 12.715 -8.849 -1.418 1.00 85.25 202 GLY A O 1
ATOM 1626 N N . PRO A 1 203 ? 14.214 -8.229 -2.985 1.00 80.38 203 PRO A N 1
ATOM 1627 C CA . PRO A 1 203 ? 14.364 -9.564 -3.550 1.00 80.38 203 PRO A CA 1
ATOM 1628 C C . PRO A 1 203 ? 14.916 -10.572 -2.533 1.00 80.38 203 PRO A C 1
ATOM 1630 O O . PRO A 1 203 ? 14.436 -11.704 -2.471 1.00 80.38 203 PRO A O 1
ATOM 1633 N N . ASP A 1 204 ? 15.820 -10.131 -1.656 1.00 72.88 204 ASP A N 1
ATOM 1634 C CA . ASP A 1 204 ? 16.467 -10.977 -0.641 1.00 72.88 204 ASP A CA 1
ATOM 1635 C C . ASP A 1 204 ? 15.669 -11.084 0.671 1.00 72.88 204 ASP A C 1
ATOM 1637 O O . ASP A 1 204 ? 15.967 -11.922 1.523 1.00 72.88 204 ASP A O 1
ATOM 1641 N N . TYR A 1 205 ? 14.651 -10.239 0.861 1.00 63.28 205 TYR A N 1
ATOM 1642 C CA . TYR A 1 205 ? 13.917 -10.142 2.122 1.00 63.28 205 TYR A CA 1
ATOM 1643 C C . TYR A 1 205 ? 12.646 -11.012 2.082 1.00 63.28 205 TYR A C 1
ATOM 1645 O O . TYR A 1 205 ? 11.709 -10.784 1.307 1.00 63.28 205 TYR A O 1
ATOM 1653 N N . GLN A 1 206 ? 12.610 -12.044 2.932 1.00 55.78 206 GLN A N 1
ATOM 1654 C CA . GLN A 1 206 ? 11.457 -12.924 3.182 1.00 55.78 206 GLN A CA 1
ATOM 1655 C C . GLN A 1 206 ? 10.594 -12.376 4.334 1.00 55.78 206 GLN A C 1
ATOM 1657 O O . GLN A 1 206 ? 10.299 -13.069 5.302 1.00 55.78 206 GLN A O 1
ATOM 1662 N N . THR A 1 207 ? 10.162 -11.118 4.248 1.00 57.78 207 THR A N 1
ATOM 1663 C CA . THR A 1 207 ? 9.502 -10.421 5.367 1.00 57.78 207 THR A CA 1
ATOM 1664 C C . THR A 1 207 ? 8.111 -10.982 5.720 1.00 57.78 207 THR A C 1
ATOM 1666 O O . THR A 1 207 ? 7.570 -10.685 6.782 1.00 57.78 207 THR A O 1
ATOM 1669 N N . GLN A 1 208 ? 7.532 -11.845 4.868 1.00 53.06 208 GLN A N 1
ATOM 1670 C CA . GLN A 1 208 ? 6.217 -12.453 5.115 1.00 53.06 208 GLN A CA 1
ATOM 1671 C C . GLN A 1 208 ? 6.231 -13.398 6.310 1.00 53.06 208 GLN A C 1
ATOM 1673 O O . GLN A 1 208 ? 5.315 -13.372 7.130 1.00 53.06 208 GLN A O 1
ATOM 1678 N N . ARG A 1 209 ? 7.268 -14.242 6.404 1.00 53.16 209 ARG A N 1
ATOM 1679 C CA . ARG A 1 209 ? 7.408 -15.175 7.522 1.00 53.16 209 ARG A CA 1
ATOM 1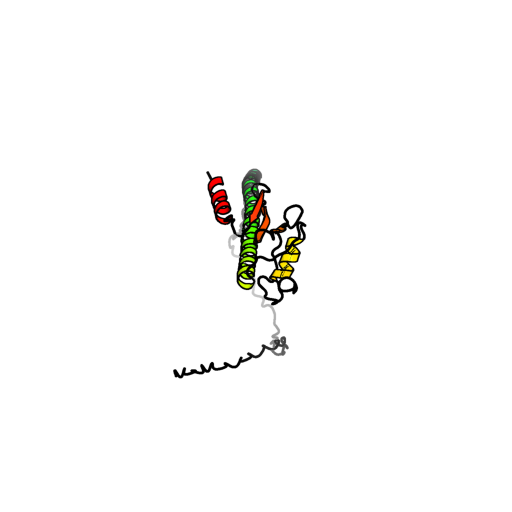680 C C . ARG A 1 209 ? 7.495 -14.393 8.824 1.00 53.16 209 ARG A C 1
ATOM 1682 O O . ARG A 1 209 ? 6.723 -14.670 9.731 1.00 53.16 209 ARG A O 1
ATOM 1689 N N . ASP A 1 210 ? 8.324 -13.361 8.870 1.00 53.84 210 ASP A N 1
ATOM 1690 C CA . ASP A 1 210 ? 8.519 -12.572 10.084 1.00 53.84 210 ASP A CA 1
ATOM 1691 C C . ASP A 1 210 ? 7.253 -11.808 10.504 1.00 53.84 210 ASP A C 1
ATOM 1693 O O . ASP A 1 210 ? 6.968 -11.733 11.695 1.00 53.84 210 ASP A O 1
ATOM 1697 N N . PHE A 1 211 ? 6.428 -11.327 9.563 1.00 57.56 211 PHE A N 1
ATOM 1698 C CA . PHE A 1 211 ? 5.140 -10.694 9.884 1.00 57.56 211 PHE A CA 1
ATOM 1699 C C . PHE A 1 211 ? 4.121 -11.675 10.488 1.00 57.56 211 PHE A C 1
ATOM 1701 O O . PHE A 1 211 ? 3.524 -11.382 11.525 1.00 57.56 211 PHE A O 1
ATOM 1708 N N . PHE A 1 212 ? 3.933 -12.853 9.878 1.00 54.28 212 PHE A N 1
ATOM 1709 C CA . PHE A 1 212 ? 3.000 -13.857 10.406 1.00 54.28 212 PHE A CA 1
ATOM 1710 C C . PHE A 1 212 ? 3.506 -14.491 11.710 1.00 54.28 212 PHE A C 1
ATOM 1712 O O . PHE A 1 212 ? 2.710 -14.730 12.615 1.00 54.28 212 PHE A O 1
ATOM 1719 N N . PHE A 1 213 ? 4.819 -14.698 11.856 1.00 52.06 213 PHE A N 1
ATOM 1720 C CA . PHE A 1 213 ? 5.402 -15.205 13.101 1.00 52.06 213 PHE A CA 1
ATOM 1721 C C . PHE A 1 213 ? 5.396 -14.157 14.226 1.00 52.06 213 PHE A C 1
ATOM 1723 O O . PHE A 1 213 ? 5.180 -14.520 15.380 1.00 52.06 213 PHE A O 1
ATOM 1730 N N . ALA A 1 214 ? 5.551 -12.861 13.930 1.00 51.00 214 ALA A N 1
ATOM 1731 C CA . ALA A 1 214 ? 5.460 -11.803 14.940 1.00 51.00 214 ALA A CA 1
ATOM 1732 C C . ALA A 1 214 ? 4.038 -11.637 15.506 1.00 51.00 214 ALA A C 1
ATOM 1734 O O . ALA A 1 214 ? 3.881 -11.335 16.691 1.00 51.00 214 ALA A O 1
ATOM 1735 N N . GLN A 1 215 ? 3.000 -11.873 14.696 1.00 54.09 215 GLN A N 1
ATOM 1736 C CA . GLN A 1 215 ? 1.617 -11.875 15.187 1.00 54.09 215 GLN A CA 1
ATOM 1737 C C . GLN A 1 215 ? 1.331 -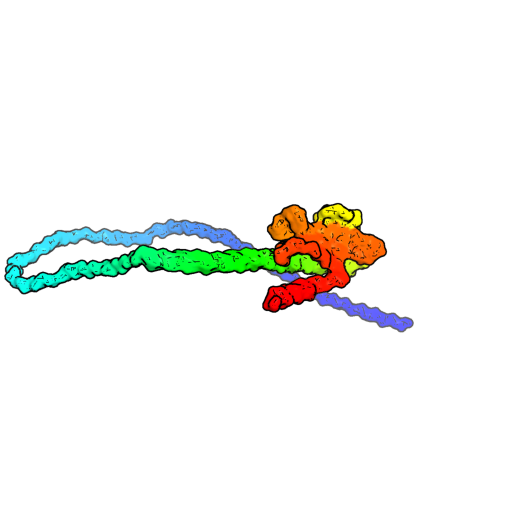13.049 16.134 1.00 54.09 215 GLN A C 1
ATOM 1739 O O . GLN A 1 215 ? 0.579 -12.872 17.089 1.00 54.09 215 GLN A O 1
ATOM 1744 N N . ASP A 1 216 ? 1.965 -14.205 15.923 1.00 48.88 216 ASP A N 1
ATOM 1745 C CA . ASP A 1 216 ? 1.774 -15.405 16.752 1.00 48.88 216 ASP A CA 1
ATOM 1746 C C . ASP A 1 216 ? 2.526 -15.327 18.100 1.00 48.88 216 ASP A C 1
ATOM 1748 O O . ASP A 1 216 ? 2.076 -15.860 19.116 1.00 48.88 216 ASP A O 1
ATOM 1752 N N . VAL A 1 217 ? 3.657 -14.610 18.151 1.00 50.12 217 VAL A N 1
ATOM 1753 C CA . VAL A 1 217 ? 4.439 -14.423 19.391 1.00 50.12 217 VAL A CA 1
ATOM 1754 C C . VAL A 1 217 ? 3.795 -13.399 20.337 1.00 50.12 217 VAL A C 1
ATOM 1756 O O . VAL A 1 217 ? 3.951 -13.511 21.548 1.00 50.12 217 VAL A O 1
ATOM 1759 N N . SER A 1 218 ? 3.008 -12.446 19.827 1.00 45.38 218 SER A N 1
ATOM 1760 C CA . SER A 1 218 ? 2.326 -11.434 20.653 1.00 45.38 218 SER A CA 1
ATOM 1761 C C . SER A 1 218 ? 1.086 -11.958 21.407 1.00 45.38 218 SER A C 1
ATOM 1763 O O . SER A 1 218 ? 0.444 -11.179 22.116 1.00 45.38 218 SER A O 1
ATOM 1765 N N . VAL A 1 219 ? 0.718 -13.235 21.245 1.00 49.12 219 VAL A N 1
ATOM 1766 C CA . VAL A 1 219 ? -0.470 -13.860 21.870 1.00 49.12 219 VAL A CA 1
ATOM 1767 C C . VAL A 1 219 ? -0.098 -14.756 23.069 1.00 49.12 219 VAL A C 1
ATOM 1769 O O . VAL A 1 219 ? -0.958 -15.437 23.624 1.00 49.12 219 VAL A O 1
ATOM 1772 N N . ARG A 1 220 ? 1.164 -14.746 23.516 1.00 40.25 220 ARG A N 1
ATOM 1773 C CA . ARG A 1 220 ? 1.605 -15.447 24.734 1.00 40.25 220 ARG A CA 1
ATOM 1774 C C . ARG A 1 220 ? 1.999 -14.495 25.851 1.00 40.25 220 ARG A C 1
ATOM 1776 O O . ARG A 1 220 ? 2.611 -13.451 25.545 1.00 40.25 220 ARG A O 1
#

pLDDT: mean 75.73, std 18.56, range [40.25, 97.44]